Protein AF-A0A7C7W8I1-F1 (afdb_monomer_lite)

Sequence (207 aa):
MIFKFGFLGGIVSFYLSAIGMTETFSQRYLIGSLLSMGLLFVSSGGIVAGTLTAIAMKKDEITTHKNVEMWWNSIFAGLLASIPSLILIFLIEILVVPQTGQDVVFRWRDMFVNFSPTLVEILTFGQGLALGIPLLVIFFALMGALGAAFVLLPDRLRIALINGFAWTLGIGIFSENVTQILTQVANRDIINFLFLQKTLNIPAAIL

Secondary structure (DSSP, 8-state):
-HHHHHHHHHHHHHHHHHTTHHHHTTT-EEETTTEEHHHHHHHHHHHHHHHHHHHHHHHS---TTTHHHHHHHHHHHHHHHHHHHHHHHHHHHHHTGGGTTS--SS-HHHH-TT--HHHHHHHTTTSHHHHHHHHHHHHHHHHHHHHHHHHHS-HHHHHHHHHHHHHHHHHHHTHHHHHHHHHHHS-HHHHHHHEETTEE-HHHHH-

Radius of gyration: 19.64 Å; chains: 1; bounding box: 56×45×52 Å

Structure (mmCIF, N/CA/C/O backbone):
data_AF-A0A7C7W8I1-F1
#
_entry.id   AF-A0A7C7W8I1-F1
#
loop_
_atom_site.group_PDB
_atom_site.id
_atom_site.type_symbol
_atom_site.label_atom_id
_atom_site.label_alt_id
_atom_site.label_comp_id
_atom_site.label_asym_id
_atom_site.label_entity_id
_atom_site.label_seq_id
_atom_site.pdbx_PDB_ins_code
_atom_site.Cartn_x
_atom_site.Cartn_y
_atom_site.Cartn_z
_atom_site.occupancy
_atom_site.B_iso_or_equiv
_atom_site.auth_seq_id
_atom_site.auth_comp_id
_atom_site.auth_asym_id
_atom_site.auth_atom_id
_atom_site.pdbx_PDB_model_num
ATOM 1 N N . MET A 1 1 ? 14.403 12.596 -7.163 1.00 77.19 1 MET A N 1
ATOM 2 C CA . MET A 1 1 ? 13.138 12.102 -7.760 1.00 77.19 1 MET A CA 1
ATOM 3 C C . MET A 1 1 ? 12.407 11.132 -6.842 1.00 77.19 1 MET A C 1
ATOM 5 O O . MET A 1 1 ? 11.232 11.358 -6.599 1.00 77.19 1 MET A O 1
ATOM 9 N N . ILE A 1 2 ? 13.108 10.151 -6.266 1.00 85.19 2 ILE A N 1
ATOM 10 C CA . ILE A 1 2 ? 12.573 9.133 -5.339 1.00 85.19 2 ILE A CA 1
ATOM 11 C C . ILE A 1 2 ? 11.687 9.740 -4.239 1.00 85.19 2 ILE A C 1
ATOM 13 O O . ILE A 1 2 ? 10.540 9.342 -4.100 1.00 85.19 2 ILE A O 1
ATOM 17 N N . PHE A 1 3 ? 12.162 10.777 -3.536 1.00 88.75 3 PHE A N 1
ATOM 18 C CA . PHE A 1 3 ? 11.373 11.454 -2.498 1.00 88.75 3 PHE A CA 1
ATOM 19 C C . PHE A 1 3 ? 10.029 11.989 -3.003 1.00 88.75 3 PHE A C 1
ATOM 21 O O . PHE A 1 3 ? 9.013 11.792 -2.351 1.00 88.75 3 PHE A O 1
ATOM 28 N N . LYS A 1 4 ? 9.997 12.625 -4.181 1.00 90.81 4 LYS A N 1
ATOM 29 C CA . LYS A 1 4 ? 8.761 13.205 -4.728 1.00 90.81 4 LYS A CA 1
ATOM 30 C C . LYS A 1 4 ? 7.718 12.120 -5.001 1.00 90.81 4 LYS A C 1
ATOM 32 O O . LYS A 1 4 ? 6.566 12.290 -4.626 1.00 90.81 4 LYS A O 1
ATOM 37 N N . PHE A 1 5 ? 8.123 11.010 -5.618 1.00 91.12 5 PHE A N 1
ATOM 38 C CA . PHE A 1 5 ? 7.208 9.915 -5.951 1.00 91.12 5 PHE A CA 1
ATOM 39 C C . PHE A 1 5 ? 6.828 9.063 -4.737 1.00 91.12 5 PHE A C 1
ATOM 41 O O . PHE A 1 5 ? 5.670 8.668 -4.629 1.00 91.12 5 PHE A O 1
ATOM 48 N N . GLY A 1 6 ? 7.759 8.854 -3.801 1.00 90.81 6 GLY A N 1
ATOM 49 C CA . GLY A 1 6 ? 7.487 8.208 -2.517 1.00 90.81 6 GLY A CA 1
ATOM 50 C C . GLY A 1 6 ? 6.430 8.965 -1.719 1.00 90.81 6 GLY A C 1
ATOM 51 O O . GLY A 1 6 ? 5.385 8.409 -1.392 1.00 90.81 6 GLY A O 1
ATOM 52 N N . PHE A 1 7 ? 6.634 10.267 -1.496 1.00 94.62 7 PHE A N 1
ATOM 53 C CA . PHE A 1 7 ? 5.639 11.083 -0.799 1.00 94.62 7 PHE A CA 1
ATOM 54 C C . PHE A 1 7 ? 4.317 11.176 -1.560 1.00 94.62 7 PHE A C 1
ATOM 56 O O . PHE A 1 7 ? 3.274 11.104 -0.925 1.00 94.62 7 PHE A O 1
ATOM 63 N N . LEU A 1 8 ? 4.329 11.280 -2.894 1.00 93.88 8 LEU A N 1
ATOM 64 C CA . LEU A 1 8 ? 3.091 11.310 -3.678 1.00 93.88 8 LEU A CA 1
ATOM 65 C C . LEU A 1 8 ? 2.262 10.034 -3.472 1.00 93.88 8 LEU A C 1
ATOM 67 O O . LEU A 1 8 ? 1.075 10.128 -3.172 1.00 93.88 8 LEU A O 1
ATOM 71 N N . GLY A 1 9 ? 2.882 8.855 -3.576 1.00 92.88 9 GLY A N 1
ATOM 72 C CA . GLY A 1 9 ? 2.199 7.584 -3.326 1.00 92.88 9 GLY A CA 1
ATOM 73 C C . GLY A 1 9 ? 1.687 7.478 -1.888 1.00 92.88 9 GLY A C 1
ATOM 74 O O . GLY A 1 9 ? 0.533 7.115 -1.658 1.00 92.88 9 GLY A O 1
ATOM 75 N N . GLY A 1 10 ? 2.498 7.891 -0.915 1.00 94.25 10 GLY A N 1
ATOM 76 C CA . GLY A 1 10 ? 2.072 7.926 0.481 1.00 94.25 10 GLY A CA 1
ATOM 77 C C . GLY A 1 10 ? 0.897 8.870 0.730 1.00 94.25 10 GLY A C 1
ATOM 78 O O . GLY A 1 10 ? -0.041 8.495 1.424 1.00 94.25 10 GLY A O 1
ATOM 79 N N . ILE A 1 11 ? 0.898 10.060 0.121 1.00 96.19 11 ILE A N 1
ATOM 80 C CA . ILE A 1 11 ? -0.202 11.031 0.210 1.00 96.19 11 ILE A CA 1
ATOM 81 C C . ILE A 1 11 ? -1.488 10.448 -0.379 1.00 96.19 11 ILE A C 1
ATOM 83 O O . ILE A 1 11 ? -2.552 10.659 0.194 1.00 96.19 11 ILE A O 1
ATOM 87 N N . VAL A 1 12 ? -1.412 9.685 -1.474 1.00 95.75 12 VAL A N 1
ATOM 88 C CA . VAL A 1 12 ? -2.587 9.006 -2.046 1.00 95.75 12 VAL A CA 1
ATOM 89 C C . VAL A 1 12 ? -3.167 7.992 -1.056 1.00 95.75 12 VAL A C 1
ATOM 91 O O . VAL A 1 12 ? -4.360 8.050 -0.764 1.00 95.75 12 VAL A O 1
ATOM 94 N N . SER A 1 13 ? -2.338 7.113 -0.481 1.00 95.31 13 SER A N 1
ATOM 95 C CA . SER A 1 13 ? -2.794 6.141 0.529 1.00 95.31 13 SER A CA 1
ATOM 96 C C . SER A 1 13 ? -3.343 6.823 1.785 1.00 95.31 13 SER A C 1
ATOM 98 O O . SER A 1 13 ? -4.394 6.434 2.304 1.00 95.31 13 SER A O 1
ATOM 100 N N . PHE A 1 14 ? -2.646 7.855 2.267 1.00 95.94 14 PHE A N 1
ATOM 101 C CA . PHE A 1 14 ? -3.079 8.688 3.385 1.00 95.94 14 PHE A CA 1
ATOM 102 C C . PHE A 1 14 ? -4.450 9.287 3.105 1.00 95.94 14 PHE A C 1
ATOM 104 O O . PHE A 1 14 ? -5.346 9.149 3.926 1.00 95.94 14 PHE A O 1
ATOM 111 N N . TYR A 1 15 ? -4.625 9.911 1.940 1.00 95.12 15 TYR A N 1
ATOM 112 C CA . TYR A 1 15 ? -5.863 10.572 1.563 1.00 95.12 15 TYR A CA 1
ATOM 113 C C . TYR A 1 15 ? -7.019 9.576 1.495 1.00 95.12 15 TYR A C 1
ATOM 115 O O . TYR A 1 15 ? -8.025 9.798 2.158 1.00 95.12 15 TYR A O 1
ATOM 123 N N . LEU A 1 16 ? -6.855 8.454 0.781 1.00 95.62 16 LEU A N 1
ATOM 124 C CA . LEU A 1 16 ? -7.879 7.405 0.680 1.00 95.62 16 LEU A CA 1
ATOM 125 C C . LEU A 1 16 ? -8.289 6.856 2.055 1.00 95.62 16 LEU A C 1
ATOM 127 O O . LEU A 1 16 ? -9.468 6.603 2.305 1.00 95.62 16 LEU A O 1
ATOM 131 N N . SER A 1 17 ? -7.323 6.716 2.960 1.00 94.69 17 SER A N 1
ATOM 132 C CA . SER A 1 17 ? -7.572 6.275 4.332 1.00 94.69 17 SER A CA 1
ATOM 133 C C . SER A 1 17 ? -8.278 7.355 5.155 1.00 94.69 17 SER A C 1
ATOM 135 O O . SER A 1 17 ? -9.293 7.080 5.786 1.00 94.69 17 SER A O 1
ATOM 137 N N . ALA A 1 18 ? -7.809 8.599 5.077 1.00 92.88 18 ALA A N 1
ATOM 138 C CA . ALA A 1 18 ? -8.347 9.749 5.797 1.00 92.88 18 ALA A CA 1
ATOM 139 C C . ALA A 1 18 ? -9.784 10.110 5.385 1.00 92.88 18 ALA A C 1
ATOM 141 O O . ALA A 1 18 ? -10.554 10.593 6.212 1.00 92.88 18 ALA A O 1
ATOM 142 N N . ILE A 1 19 ? -10.177 9.866 4.130 1.00 94.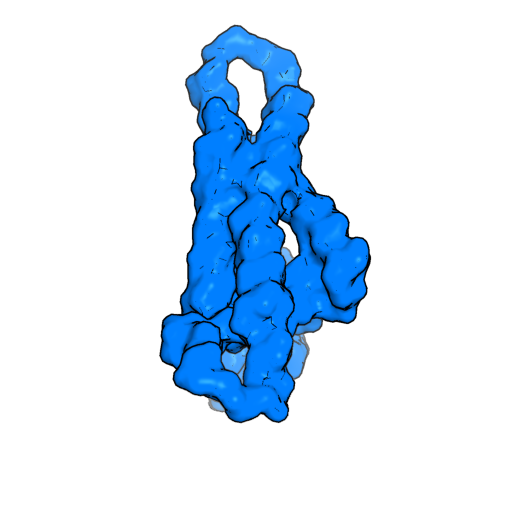00 19 ILE A N 1
ATOM 143 C CA . ILE A 1 19 ? -11.565 10.055 3.674 1.00 94.00 19 ILE A CA 1
ATOM 144 C C . ILE A 1 19 ? -12.478 8.859 3.992 1.00 94.00 19 ILE A C 1
ATOM 146 O O . ILE 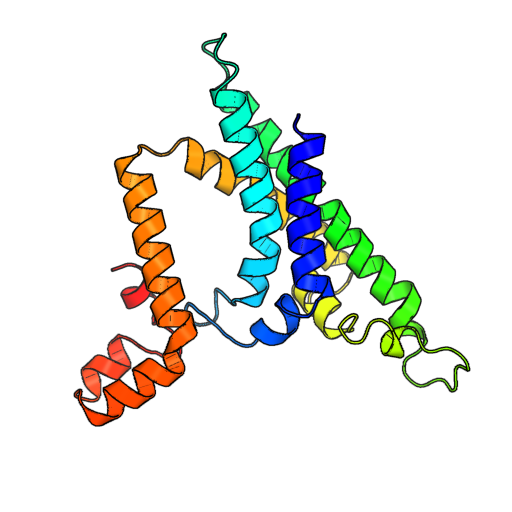A 1 19 ? -13.649 8.883 3.626 1.00 94.00 19 ILE A O 1
ATOM 150 N N . GLY A 1 20 ? -11.965 7.815 4.652 1.00 92.00 20 GLY A N 1
ATOM 151 C CA . GLY A 1 20 ? -12.751 6.661 5.094 1.00 92.00 20 GLY A CA 1
ATOM 152 C C . GLY A 1 20 ? -12.981 5.584 4.030 1.00 92.00 20 GLY A C 1
ATOM 153 O O . GLY A 1 20 ? -13.687 4.612 4.304 1.00 92.00 20 GLY A O 1
ATOM 154 N N . MET A 1 21 ? -12.378 5.690 2.837 1.00 93.12 21 MET A N 1
ATOM 155 C CA . MET A 1 21 ? -12.521 4.660 1.795 1.00 93.12 21 MET A CA 1
ATOM 156 C C . MET A 1 21 ? -11.906 3.335 2.246 1.00 93.12 21 MET A C 1
ATOM 158 O O . MET A 1 21 ? -12.517 2.282 2.080 1.00 93.12 21 MET A O 1
ATOM 162 N N . THR A 1 22 ? -10.724 3.379 2.863 1.00 93.81 22 THR A N 1
ATOM 163 C CA . THR A 1 22 ? -10.048 2.179 3.373 1.00 93.81 22 THR A CA 1
ATOM 164 C C . THR A 1 22 ? -10.911 1.421 4.382 1.00 93.81 22 THR A C 1
ATOM 166 O O . THR A 1 22 ? -11.072 0.210 4.257 1.00 93.81 22 THR A O 1
ATOM 169 N N . GLU A 1 23 ? -11.502 2.128 5.348 1.00 92.56 23 GLU A N 1
ATOM 170 C CA . GLU A 1 23 ? -12.348 1.526 6.381 1.00 92.56 23 GLU A CA 1
ATOM 171 C C . GLU A 1 23 ? -13.665 1.006 5.797 1.00 92.56 23 GLU A C 1
ATOM 173 O O . GLU A 1 23 ? -13.981 -0.174 5.954 1.00 92.56 23 GLU A O 1
ATOM 178 N N . THR A 1 24 ? -14.384 1.843 5.044 1.00 91.56 24 THR A N 1
ATOM 179 C CA . THR A 1 24 ? -15.696 1.506 4.461 1.00 91.56 24 THR A CA 1
ATOM 180 C C . THR A 1 24 ? -15.630 0.268 3.566 1.00 91.56 24 THR A C 1
ATOM 182 O O . THR A 1 24 ? -16.545 -0.557 3.549 1.00 91.56 24 THR A O 1
ATOM 185 N N . PHE A 1 25 ? -14.537 0.114 2.818 1.00 89.75 25 PHE A N 1
ATOM 186 C CA . PHE A 1 25 ? -14.349 -0.993 1.885 1.00 89.75 25 PHE A CA 1
ATOM 187 C C . PHE A 1 25 ? -13.506 -2.146 2.450 1.00 89.75 25 PHE A C 1
ATOM 189 O O . PHE A 1 25 ? -13.292 -3.139 1.753 1.00 89.75 25 PHE A O 1
ATOM 196 N N . SER A 1 26 ? -13.057 -2.072 3.706 1.00 89.12 26 SER A N 1
ATOM 197 C CA . SER A 1 26 ? -12.271 -3.141 4.343 1.00 89.12 26 SER A CA 1
ATOM 198 C C . SER A 1 26 ? -13.037 -4.462 4.458 1.00 89.12 26 SER A C 1
ATOM 200 O O . SER A 1 26 ? -12.454 -5.528 4.288 1.00 89.12 26 SER A O 1
ATOM 202 N N . GLN A 1 27 ? -14.354 -4.393 4.665 1.00 85.81 27 GLN A N 1
ATOM 203 C CA . GLN A 1 27 ? -15.234 -5.562 4.768 1.00 85.81 27 GLN A CA 1
ATOM 204 C C . GLN A 1 27 ? -15.568 -6.182 3.406 1.00 85.81 27 GLN A C 1
ATOM 206 O O . GLN A 1 27 ? -16.119 -7.281 3.336 1.00 85.81 27 GLN A O 1
ATOM 211 N N . ARG A 1 28 ? -15.258 -5.481 2.309 1.00 85.00 28 ARG A N 1
ATOM 212 C CA . ARG A 1 28 ? -15.515 -5.962 0.953 1.00 85.00 28 ARG A CA 1
ATOM 213 C C . ARG A 1 28 ? -14.285 -6.676 0.422 1.00 85.00 28 ARG A C 1
ATOM 215 O O . ARG A 1 28 ? -13.318 -6.055 -0.029 1.00 85.00 28 ARG A O 1
ATOM 222 N N . TYR A 1 29 ? -14.349 -7.996 0.468 1.00 83.88 29 TYR A N 1
ATOM 223 C CA . TYR A 1 29 ? -13.326 -8.852 -0.098 1.00 83.88 29 TYR A CA 1
ATOM 224 C C . TYR A 1 29 ? -13.521 -9.024 -1.603 1.00 83.88 29 TYR A C 1
ATOM 226 O O . TYR A 1 29 ? -14.624 -9.280 -2.080 1.00 83.88 29 TYR A O 1
ATOM 234 N N . LEU A 1 30 ? -12.430 -8.880 -2.348 1.00 80.50 30 LEU A N 1
ATOM 235 C CA . LEU A 1 30 ? -12.411 -9.062 -3.797 1.00 80.50 30 LEU A CA 1
ATOM 236 C C . LEU A 1 30 ? -12.098 -10.505 -4.172 1.00 80.50 30 LEU A C 1
ATOM 238 O O . LEU A 1 30 ? -12.729 -11.054 -5.069 1.00 80.50 30 LEU A O 1
ATOM 242 N N . ILE A 1 31 ? -11.128 -11.110 -3.481 1.00 77.88 31 ILE A N 1
ATOM 243 C CA . ILE A 1 31 ? -10.652 -12.469 -3.751 1.00 77.88 31 ILE A CA 1
ATOM 244 C C . ILE A 1 31 ? -10.622 -13.239 -2.430 1.00 77.88 31 ILE A C 1
ATOM 246 O O . ILE A 1 31 ? -9.728 -13.025 -1.602 1.00 77.88 31 ILE A O 1
ATOM 250 N N . GLY A 1 32 ? -11.597 -14.133 -2.242 1.00 75.81 32 GLY A N 1
ATOM 251 C CA . GLY A 1 32 ? -11.747 -14.939 -1.027 1.00 75.81 32 GLY A CA 1
ATOM 252 C C . GLY A 1 32 ? -11.659 -14.104 0.255 1.00 75.81 32 GLY A C 1
ATOM 253 O O . GLY A 1 32 ? -12.347 -13.104 0.393 1.00 75.81 32 GLY A O 1
ATOM 254 N N . SER A 1 33 ? -10.780 -14.495 1.179 1.00 74.19 33 SER A N 1
ATOM 255 C CA . SER A 1 33 ? -10.447 -13.736 2.398 1.00 74.19 33 SER A CA 1
ATOM 256 C C . SER A 1 33 ? -9.082 -13.037 2.336 1.00 74.19 33 SER A C 1
ATOM 258 O O . SER A 1 33 ? -8.666 -12.404 3.303 1.00 74.19 33 SER A O 1
ATOM 260 N N . LEU A 1 34 ? -8.361 -13.169 1.217 1.00 72.25 34 LEU A N 1
ATOM 261 C CA . LEU A 1 34 ? -6.957 -12.759 1.106 1.00 72.25 34 LEU A CA 1
ATOM 262 C C . LEU A 1 34 ? -6.799 -11.286 0.725 1.00 72.25 34 LEU A C 1
ATOM 264 O O . LEU A 1 34 ? -5.864 -10.632 1.181 1.00 72.25 34 LEU A O 1
ATOM 268 N N . LEU A 1 35 ? -7.690 -10.767 -0.125 1.00 81.81 35 LEU A N 1
ATOM 269 C CA . LEU A 1 35 ? -7.571 -9.420 -0.680 1.00 81.81 35 LEU A CA 1
ATOM 270 C C . LEU A 1 35 ? -8.854 -8.620 -0.450 1.00 81.81 35 LEU A C 1
ATOM 272 O O . LEU A 1 35 ? -9.866 -8.855 -1.115 1.00 81.81 35 LEU A O 1
ATOM 276 N N . SER A 1 36 ? -8.801 -7.655 0.469 1.00 90.31 36 SER A N 1
ATOM 277 C CA . SER A 1 36 ? -9.867 -6.669 0.666 1.00 90.31 36 SER A CA 1
ATOM 278 C C . SER A 1 36 ? -9.640 -5.413 -0.174 1.00 90.31 36 SER A C 1
ATOM 280 O O . SER A 1 36 ? -8.503 -5.046 -0.487 1.00 90.31 36 SER A O 1
ATOM 282 N N . MET A 1 37 ? -10.725 -4.715 -0.520 1.00 88.38 37 MET A N 1
ATOM 283 C CA . MET A 1 37 ? -10.622 -3.411 -1.183 1.00 88.38 37 MET A CA 1
ATOM 284 C C . MET A 1 37 ? -9.913 -2.371 -0.309 1.00 88.38 37 MET A C 1
ATOM 286 O O . MET A 1 37 ? -9.143 -1.565 -0.827 1.00 88.38 37 MET A O 1
ATOM 290 N N . GLY A 1 38 ? -10.109 -2.423 1.013 1.00 90.19 38 GLY A N 1
ATOM 291 C CA . GLY A 1 38 ? -9.373 -1.567 1.946 1.00 90.19 38 GLY A CA 1
ATOM 292 C C . GLY A 1 38 ? -7.857 -1.743 1.814 1.00 90.19 38 GLY A C 1
ATOM 293 O O . GLY A 1 38 ? -7.131 -0.762 1.650 1.00 90.19 38 GLY A O 1
ATOM 294 N N . LEU A 1 39 ? -7.377 -2.992 1.780 1.00 91.19 39 LEU A N 1
ATOM 295 C CA . LEU A 1 39 ? -5.953 -3.276 1.597 1.00 91.19 39 LEU A CA 1
ATOM 296 C C . LEU A 1 39 ? -5.446 -2.807 0.228 1.00 91.19 39 LEU A C 1
ATOM 298 O O . LEU A 1 39 ? -4.324 -2.312 0.133 1.00 91.19 39 LEU A O 1
ATOM 302 N N . LEU A 1 40 ? -6.269 -2.897 -0.821 1.00 92.75 40 LEU A N 1
ATOM 303 C CA . LEU A 1 40 ? -5.907 -2.358 -2.130 1.00 92.75 40 LEU A CA 1
ATOM 304 C C . LEU A 1 40 ? -5.696 -0.846 -2.105 1.00 92.75 40 LEU A C 1
ATOM 306 O O . LEU A 1 40 ? -4.689 -0.376 -2.638 1.00 92.75 40 LEU A O 1
ATOM 310 N N . PHE A 1 41 ? -6.584 -0.090 -1.459 1.00 94.00 41 PHE A N 1
ATOM 311 C CA . PHE A 1 41 ? -6.425 1.359 -1.337 1.00 94.00 41 PHE A CA 1
ATOM 312 C C . PHE A 1 41 ? -5.138 1.731 -0.601 1.00 94.00 41 PHE A C 1
ATOM 314 O O . PHE A 1 41 ? -4.396 2.584 -1.088 1.00 94.00 41 PHE A O 1
ATOM 321 N N . VAL A 1 42 ? -4.809 1.029 0.484 1.00 94.25 42 VAL A N 1
ATOM 322 C CA . VAL A 1 42 ? -3.543 1.227 1.211 1.00 94.25 42 VAL A CA 1
ATOM 323 C C . VAL A 1 42 ? -2.344 0.855 0.331 1.00 94.25 42 VAL A C 1
ATOM 325 O O . VAL A 1 42 ? -1.404 1.636 0.176 1.00 94.25 42 VAL A O 1
ATOM 328 N N . SER A 1 43 ? -2.392 -0.314 -0.314 1.00 94.38 43 SER A N 1
ATOM 329 C CA . SER A 1 43 ? -1.307 -0.820 -1.166 1.00 94.38 43 SER A CA 1
ATOM 330 C C . SER A 1 43 ? -1.014 0.075 -2.369 1.00 94.38 43 SER A C 1
ATOM 332 O O . SER A 1 43 ? 0.140 0.170 -2.798 1.00 94.38 43 SER A O 1
ATOM 334 N N . SER A 1 44 ? -2.030 0.782 -2.878 1.00 94.06 44 SER A N 1
ATOM 335 C CA . SER A 1 44 ? -1.894 1.669 -4.030 1.00 94.06 44 SER A CA 1
ATOM 336 C C . SER A 1 44 ? -0.820 2.729 -3.813 1.00 94.06 44 SER A C 1
ATOM 338 O O . SER A 1 44 ? -0.103 3.053 -4.755 1.00 94.06 44 SER A O 1
ATOM 340 N N . GLY A 1 45 ? -0.628 3.205 -2.578 1.00 93.62 45 GLY A N 1
ATOM 341 C CA . GLY A 1 45 ? 0.391 4.206 -2.292 1.00 93.62 45 GLY A CA 1
ATOM 342 C C . GLY A 1 45 ? 1.801 3.692 -2.567 1.00 93.62 45 GLY A C 1
ATOM 343 O O . GLY A 1 45 ? 2.576 4.345 -3.267 1.00 93.62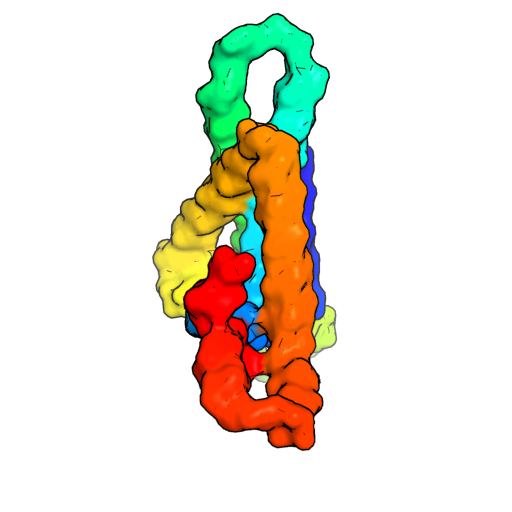 45 GLY A O 1
ATOM 344 N N . GLY A 1 46 ? 2.112 2.486 -2.087 1.00 94.69 46 GLY A N 1
ATOM 345 C CA . GLY A 1 46 ? 3.394 1.831 -2.351 1.00 94.69 46 GLY A CA 1
ATOM 346 C C . GLY A 1 46 ? 3.571 1.467 -3.828 1.00 94.69 46 GLY A C 1
ATOM 347 O O . GLY A 1 46 ? 4.617 1.760 -4.409 1.00 94.69 46 GLY A O 1
ATOM 348 N N . ILE A 1 47 ? 2.534 0.905 -4.464 1.00 95.56 47 ILE A N 1
ATOM 349 C CA . ILE A 1 47 ? 2.578 0.509 -5.882 1.00 95.56 47 ILE A CA 1
ATOM 350 C C . ILE A 1 47 ? 2.788 1.730 -6.785 1.00 95.56 47 ILE A C 1
ATOM 352 O O . ILE A 1 47 ? 3.651 1.700 -7.665 1.00 95.56 47 ILE A O 1
ATOM 356 N N . VAL A 1 48 ? 2.039 2.816 -6.571 1.00 94.62 48 VAL A N 1
ATOM 357 C CA . VAL A 1 48 ? 2.158 4.061 -7.348 1.00 94.62 48 VAL A CA 1
ATOM 358 C C . VAL A 1 48 ? 3.541 4.678 -7.154 1.00 94.62 48 VAL A C 1
ATOM 360 O O . VAL A 1 48 ? 4.183 5.036 -8.143 1.00 94.62 48 VAL A O 1
ATOM 363 N N . ALA A 1 49 ? 4.043 4.741 -5.917 1.00 94.56 49 ALA A N 1
ATOM 364 C CA . ALA A 1 49 ? 5.385 5.250 -5.634 1.00 94.56 49 ALA A CA 1
ATOM 365 C C . ALA A 1 49 ? 6.479 4.462 -6.375 1.00 94.56 49 ALA A C 1
ATOM 367 O O . ALA A 1 49 ? 7.346 5.063 -7.020 1.00 94.56 49 ALA A O 1
ATOM 368 N N . GLY A 1 50 ? 6.420 3.127 -6.325 1.00 93.44 50 GLY A N 1
ATOM 369 C CA . GLY A 1 50 ? 7.366 2.250 -7.017 1.00 93.44 50 GLY A CA 1
ATOM 370 C C . GLY A 1 50 ? 7.275 2.364 -8.539 1.00 93.44 50 GLY A C 1
ATOM 371 O O . GLY A 1 50 ? 8.284 2.561 -9.212 1.00 93.44 50 GLY A O 1
ATOM 372 N N . THR A 1 51 ? 6.057 2.333 -9.082 1.00 93.94 51 THR A N 1
ATOM 373 C CA . THR A 1 51 ? 5.802 2.398 -10.531 1.00 93.94 51 THR A CA 1
ATOM 374 C C . THR A 1 51 ? 6.274 3.726 -11.125 1.00 93.94 51 THR A C 1
ATOM 376 O O . THR A 1 51 ? 6.982 3.737 -12.131 1.00 93.94 51 THR A O 1
ATOM 379 N N . LEU A 1 52 ? 5.941 4.859 -10.493 1.00 93.88 52 LEU A N 1
ATOM 380 C CA . LEU A 1 52 ? 6.363 6.181 -10.970 1.00 93.88 52 LEU A CA 1
ATOM 381 C C . LEU A 1 52 ? 7.883 6.358 -10.899 1.00 93.88 52 LEU A C 1
ATOM 383 O O . LEU A 1 52 ? 8.480 6.912 -11.823 1.00 93.88 52 LEU A O 1
ATOM 387 N N . THR A 1 53 ? 8.515 5.851 -9.837 1.00 92.75 53 THR A N 1
ATOM 388 C CA . THR A 1 53 ? 9.977 5.892 -9.691 1.00 92.75 53 THR A CA 1
ATOM 389 C C . THR A 1 53 ? 10.660 5.068 -10.780 1.00 92.75 53 THR A C 1
ATOM 391 O O . THR A 1 53 ? 11.580 5.563 -11.433 1.00 92.75 53 THR A O 1
ATOM 394 N N . ALA A 1 54 ? 10.175 3.852 -11.037 1.00 91.62 54 ALA A N 1
ATOM 395 C CA . ALA A 1 54 ? 10.706 2.983 -12.080 1.00 91.62 54 ALA A CA 1
ATOM 396 C C . ALA A 1 54 ? 10.525 3.579 -13.491 1.00 91.62 54 ALA A C 1
ATOM 398 O O . ALA A 1 54 ? 11.468 3.576 -14.282 1.00 91.62 54 ALA A O 1
ATOM 399 N N . ILE A 1 55 ? 9.359 4.166 -13.797 1.00 90.88 55 ILE A N 1
ATOM 400 C CA . ILE A 1 55 ? 9.118 4.849 -15.082 1.00 90.88 55 ILE A CA 1
ATOM 401 C C . ILE A 1 55 ? 10.070 6.037 -15.261 1.00 90.88 55 ILE A C 1
ATOM 403 O O . ILE A 1 55 ? 10.667 6.187 -16.328 1.00 90.88 55 ILE A O 1
ATOM 407 N N . ALA A 1 56 ? 10.237 6.868 -14.229 1.00 88.12 56 ALA A N 1
ATOM 408 C CA . ALA A 1 56 ? 11.134 8.019 -14.290 1.00 88.12 56 ALA A CA 1
ATOM 409 C C . ALA A 1 56 ? 12.588 7.591 -14.541 1.00 88.12 56 ALA A C 1
ATOM 411 O O . ALA A 1 56 ? 13.266 8.170 -15.385 1.00 88.12 56 ALA A O 1
ATOM 412 N N . MET A 1 57 ? 13.047 6.529 -13.873 1.00 85.75 57 MET A N 1
ATOM 413 C CA . MET A 1 57 ? 14.403 6.006 -14.058 1.00 85.75 57 MET A CA 1
ATOM 414 C C . MET A 1 57 ? 14.635 5.373 -15.430 1.00 85.75 57 MET A C 1
ATOM 416 O O . MET A 1 57 ? 15.746 5.480 -15.946 1.00 85.75 57 MET A O 1
ATOM 420 N N . LYS A 1 58 ? 13.612 4.735 -16.013 1.00 84.06 58 LYS A N 1
ATOM 421 C CA . LYS A 1 58 ? 13.679 4.186 -17.374 1.00 84.06 58 LYS A CA 1
ATOM 422 C C . LYS A 1 58 ? 13.797 5.291 -18.429 1.00 84.06 58 LYS A C 1
ATOM 424 O O . LYS A 1 58 ? 14.434 5.080 -19.450 1.00 84.06 58 LYS A O 1
ATOM 429 N N . LYS A 1 59 ? 13.199 6.462 -18.180 1.00 79.62 59 LYS A N 1
ATOM 430 C CA . LYS A 1 59 ? 13.213 7.606 -19.105 1.00 79.62 59 LYS A CA 1
ATOM 431 C C . LYS A 1 59 ? 14.546 8.374 -19.114 1.00 79.62 59 LYS A C 1
ATOM 433 O O . LYS A 1 59 ? 14.902 8.928 -20.147 1.00 79.62 59 LYS A O 1
ATOM 438 N N . ASP A 1 60 ? 15.291 8.377 -18.007 1.00 73.25 60 ASP A N 1
ATOM 439 C CA . ASP A 1 60 ? 16.631 8.992 -17.880 1.00 73.25 60 ASP A CA 1
ATOM 440 C C . ASP A 1 60 ? 17.753 8.103 -18.484 1.00 73.25 60 ASP A C 1
ATOM 442 O O . ASP A 1 60 ? 18.807 7.870 -17.884 1.00 73.25 60 ASP A O 1
ATOM 446 N N . GLU A 1 61 ? 17.495 7.542 -19.663 1.00 55.44 61 GLU A N 1
ATOM 447 C CA . GLU A 1 61 ? 18.225 6.450 -20.315 1.00 55.44 61 GLU A CA 1
ATOM 448 C C . GLU A 1 61 ? 19.651 6.859 -20.765 1.00 55.44 61 GLU A C 1
ATOM 450 O O . GLU A 1 61 ? 19.841 7.350 -21.874 1.00 55.44 61 GLU A O 1
ATOM 455 N N . ILE A 1 62 ? 20.673 6.673 -19.907 1.00 52.69 62 ILE A N 1
ATOM 456 C CA . ILE A 1 62 ? 22.103 6.816 -20.288 1.00 52.69 62 ILE A CA 1
ATOM 457 C C . ILE A 1 62 ? 23.007 5.621 -19.896 1.00 52.69 62 ILE A C 1
ATOM 459 O O . ILE A 1 62 ? 24.080 5.492 -20.476 1.00 52.69 62 ILE A O 1
ATOM 463 N N . THR A 1 63 ? 22.649 4.676 -19.009 1.00 48.88 63 THR A N 1
ATOM 464 C CA . THR A 1 63 ? 23.617 3.613 -18.615 1.00 48.88 63 THR A CA 1
ATOM 465 C C . THR A 1 63 ? 23.058 2.204 -18.368 1.00 48.88 63 THR A C 1
ATOM 467 O O . THR A 1 63 ? 22.085 1.981 -17.652 1.00 48.88 63 THR A O 1
ATOM 470 N N . THR A 1 64 ? 23.784 1.232 -18.930 1.00 51.72 64 THR A N 1
ATOM 471 C CA . THR A 1 64 ? 23.487 -0.194 -19.179 1.00 51.72 64 THR A CA 1
ATOM 472 C C . THR A 1 64 ? 23.418 -1.121 -17.942 1.00 51.72 64 THR A C 1
ATOM 474 O O . THR A 1 64 ? 23.168 -2.308 -18.098 1.00 51.72 64 THR A O 1
ATOM 477 N N . HIS A 1 65 ? 23.617 -0.636 -16.706 1.00 54.28 65 HIS A N 1
ATOM 478 C CA . HIS A 1 65 ? 23.717 -1.487 -15.491 1.00 54.28 65 HIS A CA 1
ATOM 479 C C . HIS A 1 65 ? 22.614 -1.234 -14.432 1.00 54.28 65 HIS A C 1
ATOM 481 O O . HIS A 1 65 ? 22.719 -1.667 -13.286 1.00 54.28 65 HIS A O 1
ATOM 487 N N . LYS A 1 66 ? 21.523 -0.549 -14.800 1.00 68.88 66 LYS A N 1
ATOM 488 C CA . LYS A 1 66 ? 20.614 0.124 -13.848 1.00 68.88 66 LYS A CA 1
ATOM 489 C C . LYS A 1 66 ? 19.446 -0.698 -13.280 1.00 68.88 66 LYS A C 1
ATOM 491 O O . LYS A 1 66 ? 18.687 -0.173 -12.468 1.00 68.88 66 LYS A O 1
ATOM 496 N N . ASN A 1 67 ? 19.277 -1.971 -13.657 1.00 76.38 67 ASN A N 1
ATOM 497 C CA . ASN A 1 67 ? 18.129 -2.762 -13.183 1.00 76.38 67 ASN A CA 1
ATOM 498 C C . ASN A 1 67 ? 18.147 -2.929 -11.656 1.00 76.38 67 ASN A C 1
ATOM 500 O O . ASN A 1 67 ? 17.123 -2.728 -11.012 1.00 76.38 67 ASN A O 1
ATOM 504 N N . VAL A 1 68 ? 19.312 -3.221 -11.066 1.00 81.50 68 VAL A N 1
ATOM 505 C CA . VAL A 1 68 ? 19.461 -3.392 -9.608 1.00 81.50 68 VAL A CA 1
ATOM 506 C C . VAL A 1 68 ? 19.219 -2.077 -8.858 1.00 81.50 68 VAL A C 1
ATO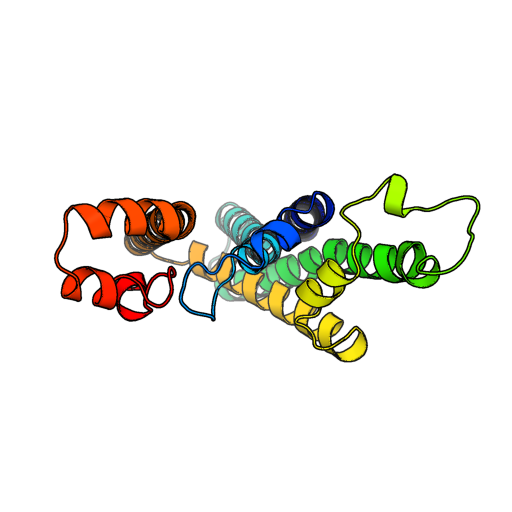M 508 O O . VAL A 1 68 ? 18.523 -2.064 -7.845 1.00 81.50 68 VAL A O 1
ATOM 511 N N . GLU A 1 69 ? 19.723 -0.954 -9.377 1.00 85.38 69 GLU A N 1
ATOM 512 C CA . GLU A 1 69 ? 19.474 0.373 -8.793 1.00 85.38 69 GLU A CA 1
ATOM 513 C C . GLU A 1 69 ? 17.991 0.750 -8.834 1.00 85.38 69 GLU A C 1
ATOM 515 O O . GLU A 1 69 ? 17.472 1.346 -7.891 1.00 85.38 69 GLU A O 1
ATOM 520 N N . MET A 1 70 ? 17.289 0.387 -9.909 1.00 86.62 70 MET A N 1
ATOM 521 C CA . MET A 1 70 ? 15.860 0.654 -10.041 1.00 86.62 70 MET A CA 1
ATOM 522 C C . MET A 1 70 ? 15.035 -0.103 -8.993 1.00 86.62 70 MET A C 1
ATOM 524 O O . MET A 1 70 ? 14.117 0.480 -8.411 1.00 86.62 70 MET A O 1
ATOM 528 N N . TRP A 1 71 ? 15.378 -1.366 -8.711 1.00 90.06 71 TRP A N 1
ATOM 529 C CA . TRP A 1 71 ? 14.742 -2.142 -7.642 1.00 90.06 71 TRP A CA 1
ATOM 530 C C . TRP A 1 71 ? 14.926 -1.470 -6.282 1.00 90.06 71 TRP A C 1
ATOM 532 O O . TRP A 1 71 ? 13.935 -1.201 -5.602 1.00 90.06 71 TRP A O 1
ATOM 542 N N . TRP A 1 72 ? 16.163 -1.118 -5.916 1.00 91.62 72 TRP A N 1
ATOM 543 C CA . TRP A 1 72 ? 16.434 -0.455 -4.638 1.00 91.62 72 TRP A CA 1
ATOM 544 C C . TRP A 1 72 ? 15.730 0.893 -4.518 1.00 91.62 72 TRP A C 1
ATOM 546 O O . TRP A 1 72 ? 15.071 1.154 -3.514 1.00 91.62 72 TRP A O 1
ATOM 556 N N . ASN A 1 73 ? 15.790 1.728 -5.553 1.00 92.00 73 ASN A N 1
ATOM 557 C CA . ASN A 1 73 ? 15.145 3.040 -5.533 1.00 92.00 73 ASN A CA 1
ATOM 558 C C . ASN A 1 73 ? 13.622 2.946 -5.420 1.00 92.00 73 ASN A C 1
ATOM 560 O O . ASN A 1 73 ? 13.003 3.802 -4.791 1.00 92.00 73 ASN A O 1
ATOM 564 N N . SER A 1 74 ? 13.015 1.902 -5.979 1.00 92.69 74 SER A N 1
ATOM 565 C CA . SER A 1 74 ? 11.571 1.685 -5.880 1.00 92.69 74 SER A CA 1
ATOM 566 C C . SER A 1 74 ? 11.159 1.115 -4.524 1.00 92.69 74 SER A C 1
ATOM 568 O O . SER A 1 74 ? 10.126 1.515 -3.990 1.00 92.69 74 SER A O 1
ATOM 570 N N . ILE A 1 75 ? 11.991 0.259 -3.920 1.00 95.25 75 ILE A N 1
ATOM 571 C CA . ILE A 1 75 ? 11.838 -0.177 -2.523 1.00 95.25 75 ILE A CA 1
ATOM 572 C C . ILE A 1 75 ? 11.907 1.036 -1.589 1.00 95.25 75 ILE A C 1
ATOM 574 O O . ILE A 1 75 ? 11.022 1.218 -0.756 1.00 95.25 75 ILE A O 1
ATOM 578 N N . PHE A 1 76 ? 12.904 1.911 -1.761 1.00 95.69 76 PHE A N 1
ATOM 579 C CA . PHE A 1 76 ? 13.023 3.145 -0.978 1.00 95.69 76 PHE A CA 1
ATOM 580 C C . PHE A 1 76 ? 11.860 4.110 -1.220 1.00 95.69 76 PHE A C 1
ATOM 582 O O . PHE A 1 76 ? 11.378 4.725 -0.271 1.00 95.69 76 PHE A O 1
ATOM 589 N N . ALA A 1 77 ? 11.368 4.230 -2.456 1.00 94.88 77 ALA A N 1
ATOM 590 C CA . ALA A 1 77 ? 10.163 5.007 -2.740 1.00 94.88 77 ALA A CA 1
ATOM 591 C C . ALA A 1 77 ? 8.942 4.439 -1.998 1.00 94.88 77 ALA A C 1
ATOM 593 O O . ALA A 1 77 ? 8.181 5.210 -1.417 1.00 94.88 77 ALA A O 1
ATOM 594 N N . GLY A 1 78 ? 8.791 3.111 -1.970 1.00 95.06 78 GLY A N 1
ATOM 595 C CA . GLY A 1 78 ? 7.768 2.417 -1.188 1.00 95.06 78 GLY A CA 1
ATOM 596 C C . GLY A 1 78 ? 7.893 2.701 0.309 1.00 95.06 78 GLY A C 1
ATOM 597 O O . GLY A 1 78 ? 6.933 3.151 0.923 1.00 95.06 78 GLY A O 1
ATOM 598 N N . LEU A 1 79 ? 9.091 2.551 0.882 1.00 96.31 79 LEU A N 1
ATOM 599 C CA . LEU A 1 79 ? 9.368 2.896 2.283 1.00 96.31 79 LEU A CA 1
ATOM 600 C C . LEU A 1 79 ? 8.993 4.350 2.605 1.00 96.31 79 LEU A C 1
ATOM 602 O O . LEU A 1 79 ? 8.346 4.618 3.610 1.00 96.31 79 LEU A O 1
ATOM 606 N N . LEU A 1 80 ? 9.343 5.301 1.738 1.00 96.56 80 LEU A N 1
ATOM 607 C CA . LEU A 1 80 ? 8.961 6.704 1.925 1.00 96.56 80 LEU A CA 1
ATOM 608 C C . LEU A 1 80 ? 7.445 6.917 1.812 1.00 96.56 80 LEU A C 1
ATOM 610 O O . LEU A 1 80 ? 6.897 7.776 2.502 1.00 96.56 80 LEU A O 1
ATOM 614 N N . ALA A 1 81 ? 6.758 6.125 0.988 1.00 96.44 81 ALA A N 1
ATOM 615 C CA . ALA A 1 81 ? 5.305 6.155 0.872 1.00 96.44 81 ALA A CA 1
ATOM 616 C C . ALA A 1 81 ? 4.587 5.650 2.135 1.00 96.44 81 ALA A C 1
ATOM 618 O O . ALA A 1 81 ? 3.421 5.987 2.332 1.00 96.44 81 ALA A O 1
ATOM 619 N N . SER A 1 82 ? 5.255 4.917 3.032 1.00 96.75 82 SER A N 1
ATOM 620 C CA . SER A 1 82 ? 4.643 4.544 4.312 1.00 96.75 82 SER A CA 1
ATOM 621 C C . SER A 1 82 ? 4.559 5.725 5.284 1.00 96.75 82 SER A C 1
ATOM 623 O O . SER A 1 82 ? 3.705 5.714 6.167 1.00 96.75 82 SER A O 1
ATOM 625 N N . ILE A 1 83 ? 5.411 6.752 5.136 1.00 97.19 83 ILE A N 1
ATOM 626 C CA . ILE A 1 83 ? 5.520 7.862 6.097 1.00 97.19 83 ILE A CA 1
ATOM 627 C C . ILE A 1 83 ? 4.180 8.587 6.295 1.00 97.19 83 ILE A C 1
ATOM 629 O O . ILE A 1 83 ? 3.771 8.723 7.447 1.00 97.19 83 ILE A O 1
ATOM 633 N N . PRO A 1 84 ? 3.446 9.017 5.248 1.00 96.50 84 PRO A N 1
ATOM 634 C CA . PRO A 1 84 ? 2.142 9.647 5.445 1.00 96.50 84 PRO A CA 1
ATOM 635 C C . PRO A 1 84 ? 1.144 8.741 6.177 1.00 96.50 84 PRO A C 1
ATOM 637 O O . PRO A 1 84 ? 0.487 9.192 7.109 1.00 96.50 84 PRO A O 1
ATOM 640 N N . SER A 1 85 ? 1.078 7.452 5.832 1.00 94.69 85 SER A N 1
ATOM 641 C CA . SER A 1 85 ? 0.209 6.490 6.525 1.00 94.69 85 SER A CA 1
ATOM 642 C C . SER A 1 85 ? 0.600 6.311 7.999 1.00 94.69 85 SER A C 1
ATOM 644 O O . SER A 1 85 ? -0.276 6.209 8.852 1.00 94.69 85 SER A O 1
ATOM 646 N N . LEU A 1 86 ? 1.896 6.340 8.331 1.00 96.19 86 LEU A N 1
ATOM 647 C CA . LEU A 1 86 ? 2.361 6.330 9.722 1.00 96.19 86 LEU A CA 1
ATOM 648 C C . LEU A 1 86 ? 1.954 7.603 10.467 1.00 96.19 86 LEU A C 1
ATOM 650 O O . LEU A 1 86 ? 1.488 7.520 11.600 1.00 96.19 86 LEU A O 1
ATOM 654 N N . ILE A 1 87 ? 2.086 8.770 9.828 1.00 96.06 87 ILE A N 1
ATOM 655 C CA . ILE A 1 87 ? 1.625 10.043 10.396 1.00 96.06 87 ILE A CA 1
ATOM 656 C C . ILE A 1 87 ? 0.131 9.961 10.715 1.00 96.06 87 ILE A C 1
ATOM 658 O O . ILE A 1 87 ? -0.270 10.393 11.790 1.00 96.06 87 ILE A O 1
ATOM 662 N N . LEU A 1 88 ? -0.679 9.364 9.833 1.00 94.19 88 LEU A N 1
ATOM 663 C CA . LEU A 1 88 ? -2.106 9.155 10.088 1.00 94.19 88 LEU A CA 1
ATOM 664 C C . LEU A 1 88 ? -2.349 8.300 11.332 1.00 94.19 88 LEU A C 1
ATOM 666 O O . LEU A 1 88 ? -3.145 8.694 12.177 1.00 94.19 88 LEU A O 1
ATOM 670 N N . ILE A 1 89 ? -1.645 7.172 11.471 1.00 94.56 89 ILE A N 1
ATOM 671 C CA . ILE A 1 89 ? -1.764 6.301 12.650 1.00 94.56 89 ILE A CA 1
ATOM 672 C C . ILE A 1 89 ? -1.461 7.086 13.928 1.00 94.56 89 ILE A C 1
ATOM 674 O O . ILE A 1 89 ? -2.275 7.090 14.848 1.00 94.56 89 ILE A O 1
ATOM 678 N N . PHE A 1 90 ? -0.331 7.798 13.975 1.00 93.88 90 PHE A N 1
ATOM 679 C CA . PHE A 1 90 ? 0.036 8.597 15.147 1.00 93.88 90 PHE A CA 1
ATOM 680 C C . PHE A 1 90 ? -0.965 9.720 15.427 1.00 93.88 90 PHE A C 1
ATOM 682 O O . PHE A 1 90 ? -1.271 9.995 16.585 1.00 93.88 90 PHE A O 1
ATOM 689 N N . LEU A 1 91 ? -1.499 10.355 14.383 1.00 91.31 91 LEU A N 1
ATOM 690 C CA . LEU A 1 91 ? -2.492 11.413 14.520 1.00 91.31 91 LEU A CA 1
ATOM 691 C C . LEU A 1 91 ? -3.788 10.882 15.147 1.00 91.31 91 LEU A C 1
ATOM 693 O O . LEU A 1 91 ? -4.340 11.527 16.035 1.00 91.31 91 LEU A O 1
ATOM 697 N N . ILE A 1 92 ? -4.241 9.696 14.735 1.00 90.00 92 ILE A N 1
ATOM 698 C CA . ILE A 1 92 ? -5.428 9.041 15.302 1.00 90.00 92 ILE A CA 1
ATOM 699 C C . ILE A 1 92 ? -5.166 8.614 16.752 1.00 90.00 92 ILE A C 1
ATOM 701 O O . ILE A 1 92 ? -5.975 8.908 17.634 1.00 90.00 92 ILE A O 1
ATOM 705 N N . GLU A 1 93 ? -4.024 7.978 17.015 1.00 88.38 93 GLU A N 1
ATOM 706 C CA . GLU A 1 93 ? -3.684 7.453 18.341 1.00 88.38 93 GLU A CA 1
ATOM 707 C C . GLU A 1 93 ? -3.509 8.561 19.388 1.00 88.38 93 GLU A C 1
ATOM 709 O O . GLU A 1 93 ? -3.874 8.387 20.545 1.00 88.38 93 GLU A O 1
ATOM 714 N N . ILE A 1 94 ? -2.975 9.721 18.994 1.00 86.88 94 ILE A N 1
ATOM 715 C CA . ILE A 1 94 ? -2.733 10.839 19.915 1.00 86.88 94 ILE A CA 1
ATOM 716 C C . ILE A 1 94 ? -3.975 11.727 20.058 1.00 86.88 94 ILE A C 1
ATOM 718 O O . ILE A 1 94 ? -4.275 12.177 21.163 1.00 86.88 94 ILE A O 1
ATOM 722 N N . LEU A 1 95 ? -4.693 12.016 18.966 1.00 82.31 95 LEU A N 1
ATOM 723 C CA . LEU A 1 95 ? -5.785 12.998 18.995 1.00 82.31 95 LEU A CA 1
ATOM 724 C C . LEU A 1 95 ? -7.168 12.389 19.219 1.00 82.31 95 LEU A C 1
ATOM 726 O O . LEU A 1 95 ? -8.030 13.068 19.776 1.00 82.31 95 LEU A O 1
ATOM 730 N N . VAL A 1 96 ? -7.407 11.152 18.778 1.00 80.31 96 VAL A N 1
ATOM 731 C CA . VAL A 1 96 ? -8.757 10.565 18.766 1.00 80.31 96 VAL A CA 1
ATOM 732 C C . VAL A 1 96 ? -8.936 9.512 19.850 1.00 80.31 96 VAL A C 1
ATOM 734 O O . VAL A 1 96 ? -9.903 9.583 20.610 1.00 80.31 96 VAL A O 1
ATOM 737 N N . VAL A 1 97 ? -8.021 8.546 19.949 1.00 77.19 97 VAL A N 1
ATOM 738 C CA . VAL A 1 97 ? -8.156 7.419 20.891 1.00 77.19 97 VAL A CA 1
ATOM 739 C C . VAL A 1 97 ? -8.317 7.879 22.352 1.00 77.19 97 VAL A C 1
ATOM 741 O O . VAL A 1 97 ? -9.267 7.419 22.994 1.00 77.19 97 VAL A O 1
ATOM 744 N N . PRO A 1 98 ? -7.538 8.849 22.876 1.00 74.62 98 PRO A N 1
ATOM 745 C CA . PRO A 1 98 ? -7.641 9.280 24.272 1.00 74.62 98 PRO A CA 1
ATOM 746 C C . PRO A 1 98 ? -8.967 9.974 24.611 1.00 74.62 98 PRO A C 1
ATOM 748 O O . PRO A 1 98 ? -9.327 10.078 25.778 1.00 74.62 98 PRO A O 1
ATOM 751 N N . GLN A 1 99 ? -9.710 10.443 23.603 1.00 67.69 99 GLN A N 1
ATOM 752 C CA . GLN A 1 99 ? -10.982 11.154 23.778 1.00 67.69 99 GLN A CA 1
ATOM 753 C C . GLN A 1 99 ? -12.198 10.215 23.811 1.00 67.69 99 GLN A C 1
ATOM 755 O O . GLN A 1 99 ? -13.340 10.662 23.955 1.00 67.69 99 GLN A O 1
ATOM 760 N N . THR A 1 100 ? -11.989 8.906 23.652 1.00 65.44 100 THR A N 1
ATOM 761 C CA . THR A 1 100 ? -13.074 7.921 23.646 1.00 65.44 100 THR A CA 1
ATOM 762 C C . THR A 1 100 ? -13.534 7.639 25.078 1.00 65.44 100 THR A C 1
ATOM 764 O O . THR A 1 100 ? -12.861 6.936 25.822 1.00 65.44 100 THR A O 1
ATOM 767 N N . GLY A 1 101 ? -14.698 8.175 25.463 1.00 65.38 101 GLY A N 1
ATOM 768 C CA . GLY A 1 101 ? -15.332 7.907 26.765 1.00 65.38 101 GLY A CA 1
ATOM 769 C C . GLY A 1 101 ? -15.100 8.967 27.847 1.00 65.38 101 GLY A C 1
ATOM 770 O O . GLY A 1 101 ? -15.496 8.751 28.988 1.00 65.38 101 GLY A O 1
ATOM 771 N N . GLN A 1 102 ? -14.491 10.104 27.504 1.00 64.75 102 GLN A N 1
ATOM 772 C CA . GLN A 1 102 ? -14.380 11.268 28.387 1.00 64.75 102 GLN A CA 1
ATOM 773 C C . GLN A 1 102 ? -15.271 12.408 27.879 1.00 64.75 102 GLN A C 1
ATOM 775 O O . GLN A 1 102 ? -15.387 12.611 26.668 1.00 64.75 102 GLN A O 1
ATOM 780 N N . ASP A 1 103 ? -15.866 13.175 28.795 1.00 60.72 103 ASP A N 1
ATOM 781 C CA . ASP A 1 103 ? -16.596 14.409 28.477 1.00 60.72 103 ASP A CA 1
ATOM 782 C C . ASP A 1 103 ? -15.596 15.526 28.138 1.00 60.72 103 ASP A C 1
ATOM 784 O O . ASP A 1 103 ? -15.279 16.399 28.947 1.00 60.72 103 ASP A O 1
ATOM 788 N N . VAL A 1 104 ? -15.030 15.459 26.932 1.00 70.00 104 VAL A N 1
ATOM 789 C CA . VAL A 1 104 ? -14.103 16.470 26.412 1.00 70.00 104 VAL A CA 1
ATOM 790 C C . VAL A 1 104 ? -14.900 17.562 25.699 1.00 70.00 104 VAL A C 1
ATOM 792 O O . VAL A 1 104 ? -15.712 17.270 24.824 1.00 70.00 104 VAL A O 1
ATOM 795 N N . VAL A 1 105 ? -14.629 18.830 26.024 1.00 68.56 105 VAL A N 1
ATOM 796 C CA . VAL A 1 105 ? -15.283 20.005 25.404 1.00 68.56 105 VAL A CA 1
ATOM 797 C C . VAL A 1 105 ? -15.032 20.076 23.888 1.00 68.56 105 VAL A C 1
ATOM 799 O O . VAL A 1 105 ? -15.852 20.612 23.149 1.00 68.56 105 VAL A O 1
ATOM 802 N N . PHE A 1 106 ? -13.912 19.519 23.413 1.00 70.88 106 PHE A N 1
ATOM 803 C CA . PHE A 1 106 ? -13.528 19.503 22.004 1.00 70.88 106 PHE A CA 1
ATOM 804 C C . PHE A 1 106 ? -13.183 18.082 21.546 1.00 70.88 106 PHE A C 1
ATOM 806 O O . PHE A 1 106 ? -12.186 17.506 21.990 1.00 70.88 106 PHE A O 1
ATOM 813 N N . ARG A 1 107 ? -14.001 17.524 20.645 1.00 74.75 107 ARG A N 1
ATOM 814 C CA . ARG A 1 107 ? -13.837 16.167 20.107 1.00 74.75 107 ARG A CA 1
ATOM 815 C C . ARG A 1 107 ? -13.308 16.235 18.678 1.00 74.75 107 ARG A C 1
ATOM 817 O O . ARG A 1 107 ? -14.037 16.599 17.758 1.00 74.75 107 ARG A O 1
ATOM 824 N N . TRP A 1 108 ? -12.059 15.826 18.462 1.00 74.62 108 TRP A N 1
ATOM 825 C CA . TRP A 1 108 ? -11.445 15.829 17.123 1.00 74.62 108 TRP A CA 1
ATOM 826 C C . TRP A 1 108 ? -12.201 14.954 16.123 1.00 74.62 108 TRP A C 1
ATOM 828 O O . TRP A 1 108 ? -12.238 15.261 14.932 1.00 74.62 108 TRP A O 1
ATOM 838 N N . ARG A 1 109 ? -12.851 13.894 16.613 1.00 72.56 109 ARG A N 1
ATOM 839 C CA . ARG A 1 109 ? -13.663 12.991 15.793 1.00 72.56 109 ARG A CA 1
ATOM 840 C C . ARG A 1 109 ? -14.860 13.682 15.140 1.00 72.56 109 ARG A C 1
ATOM 842 O O . ARG A 1 109 ? -15.289 13.241 14.085 1.00 72.56 109 ARG A O 1
ATOM 849 N N . ASP A 1 110 ? -15.369 14.771 15.712 1.00 78.25 110 ASP A N 1
ATOM 850 C CA . ASP A 1 110 ? -16.491 15.503 15.113 1.00 78.25 110 ASP A CA 1
ATOM 851 C C . ASP A 1 110 ? -16.045 16.270 13.852 1.00 78.25 110 ASP A C 1
ATOM 853 O O . ASP A 1 110 ? -16.842 16.502 12.946 1.00 78.25 110 ASP A O 1
ATOM 857 N N . MET A 1 111 ? -14.752 16.604 13.751 1.00 79.75 111 MET A N 1
ATOM 858 C CA . MET A 1 111 ? -14.142 17.206 12.557 1.00 79.75 111 MET A CA 1
ATOM 859 C C . MET A 1 111 ? -13.558 16.157 11.603 1.00 79.75 111 MET A C 1
ATOM 861 O O . MET A 1 111 ? -13.613 16.324 10.386 1.00 79.75 111 MET A O 1
ATOM 865 N N . PHE A 1 112 ? -13.010 15.068 12.146 1.00 82.12 112 PHE A N 1
ATOM 866 C CA . PHE A 1 112 ? -12.385 13.978 11.400 1.00 82.12 112 PHE A CA 1
ATOM 867 C C . PHE A 1 112 ? -13.107 12.660 11.679 1.00 82.12 112 PHE A C 1
ATOM 869 O O . PHE A 1 112 ? -12.571 11.757 12.314 1.00 82.12 112 PHE A O 1
ATOM 876 N N . VAL A 1 113 ? -14.343 12.545 11.193 1.00 84.06 113 VAL A N 1
ATOM 877 C CA . VAL A 1 113 ? -15.227 11.396 11.477 1.00 84.06 113 VAL A CA 1
ATOM 878 C C . VAL A 1 113 ? -14.608 10.058 11.059 1.00 84.06 113 VAL A C 1
ATOM 880 O O . VAL A 1 113 ? -14.809 9.049 11.726 1.00 84.06 113 VAL A O 1
ATOM 883 N N . ASN A 1 114 ? -13.801 10.066 9.997 1.00 89.75 114 ASN A N 1
ATOM 884 C CA . ASN A 1 114 ? -13.138 8.878 9.453 1.00 89.75 114 ASN A CA 1
ATOM 885 C C . ASN A 1 114 ? -11.835 8.504 10.177 1.00 89.75 114 ASN A C 1
ATOM 887 O O . ASN A 1 114 ? -11.184 7.524 9.821 1.00 89.75 114 ASN A O 1
ATOM 891 N N . PHE A 1 115 ? -11.397 9.302 11.152 1.00 89.50 115 PHE A N 1
ATOM 892 C CA . PHE A 1 115 ? -10.224 8.980 11.956 1.00 89.50 115 PHE A CA 1
ATOM 893 C C . PHE A 1 115 ? -10.691 8.059 13.073 1.00 89.50 115 PHE A C 1
ATOM 895 O O . PHE A 1 115 ? -11.085 8.510 14.146 1.00 89.50 115 PHE A O 1
ATOM 902 N N . SER A 1 116 ? -10.718 6.763 12.784 1.00 89.12 116 SER A N 1
ATOM 903 C CA . SER A 1 116 ? -11.278 5.750 13.673 1.00 89.12 116 SER A CA 1
ATOM 904 C C . SER A 1 116 ? -10.196 4.807 14.219 1.00 89.12 116 SER A C 1
ATOM 906 O O . SER A 1 116 ? -9.174 4.578 13.562 1.00 89.12 116 SER A O 1
ATOM 908 N N . PRO A 1 117 ? -10.421 4.192 15.396 1.00 89.88 117 PRO A N 1
ATOM 909 C CA . PRO A 1 117 ? -9.570 3.104 15.880 1.00 89.88 117 PRO A CA 1
ATOM 910 C C . PRO A 1 117 ? -9.521 1.918 14.905 1.00 89.88 117 PRO A C 1
ATOM 912 O O . PRO A 1 117 ? -8.480 1.290 14.738 1.00 89.88 117 PRO A O 1
ATOM 915 N N . THR A 1 118 ? -10.623 1.650 14.200 1.00 91.62 118 THR A N 1
ATOM 916 C CA . THR A 1 118 ? -10.708 0.595 13.183 1.00 91.62 118 THR A CA 1
ATOM 917 C C . THR A 1 118 ? -9.755 0.853 12.018 1.00 91.62 118 THR A C 1
ATOM 919 O O . THR A 1 118 ? -9.125 -0.078 11.520 1.00 91.62 118 THR A O 1
ATOM 922 N N . LEU A 1 119 ? -9.566 2.110 11.608 1.00 92.50 119 LEU A N 1
ATOM 923 C CA . LEU A 1 119 ? -8.579 2.446 10.584 1.00 92.50 119 LEU A CA 1
ATOM 924 C C . LEU A 1 119 ? -7.145 2.146 11.046 1.00 92.50 119 LEU A C 1
ATOM 926 O O . LEU A 1 119 ? -6.349 1.637 10.255 1.00 92.50 119 LEU A O 1
ATOM 930 N N . VAL A 1 120 ? -6.818 2.410 12.316 1.00 94.62 120 VAL A N 1
ATOM 931 C CA . VAL A 1 120 ? -5.517 2.036 12.901 1.00 94.62 120 VAL A CA 1
ATOM 932 C C . VAL A 1 120 ? -5.349 0.521 12.894 1.00 94.62 120 VAL A C 1
ATOM 934 O O . VAL A 1 120 ? -4.294 0.034 12.493 1.00 94.62 120 VAL A O 1
ATOM 937 N N . GLU A 1 121 ? -6.382 -0.234 13.260 1.00 93.75 121 GLU A N 1
ATOM 938 C CA . GLU A 1 121 ? -6.362 -1.698 13.217 1.00 93.75 121 GLU A CA 1
ATOM 939 C C . GLU A 1 121 ? -6.098 -2.221 11.796 1.00 93.75 121 GLU A C 1
ATOM 941 O O . GLU A 1 121 ? -5.222 -3.063 11.601 1.00 93.75 121 GLU A O 1
ATOM 946 N N . ILE A 1 122 ? -6.763 -1.659 10.782 1.00 93.31 122 ILE A N 1
ATOM 947 C CA . ILE A 1 122 ? -6.544 -2.027 9.376 1.00 93.31 122 ILE A CA 1
ATOM 948 C C . ILE A 1 122 ? -5.106 -1.713 8.943 1.00 93.31 122 ILE A C 1
ATOM 950 O O . ILE A 1 122 ? -4.434 -2.572 8.371 1.00 93.31 122 ILE A O 1
ATOM 954 N N . LEU A 1 123 ? -4.612 -0.504 9.227 1.00 94.25 123 LEU A N 1
ATOM 955 C CA . LEU A 1 123 ? -3.256 -0.085 8.851 1.00 94.25 123 LEU A CA 1
ATOM 956 C C . LEU A 1 123 ? -2.159 -0.838 9.623 1.00 94.25 123 LEU A C 1
ATOM 958 O O . LEU A 1 123 ? -1.028 -0.919 9.153 1.00 94.25 123 LEU A O 1
ATOM 962 N N . THR A 1 124 ? -2.479 -1.399 10.788 1.00 95.38 124 THR A N 1
ATOM 963 C CA . THR A 1 124 ? -1.568 -2.221 11.602 1.00 95.38 124 THR A CA 1
ATOM 964 C C . THR A 1 124 ? -1.780 -3.723 11.411 1.00 95.38 124 THR A C 1
ATOM 966 O O . THR A 1 124 ? -1.156 -4.522 12.111 1.00 95.38 124 THR A O 1
ATOM 969 N N . PHE A 1 125 ? -2.633 -4.124 10.463 1.00 93.44 125 PHE A N 1
ATOM 970 C CA . PHE A 1 125 ? -2.991 -5.522 10.191 1.00 93.44 125 PHE A CA 1
ATOM 971 C C . PHE A 1 125 ? -3.529 -6.276 11.421 1.00 93.44 125 PHE A C 1
ATOM 973 O O . PHE A 1 125 ? -3.317 -7.482 11.559 1.00 93.44 125 PHE A O 1
ATOM 980 N N . GLY A 1 126 ? -4.170 -5.565 12.351 1.00 93.12 126 GLY A N 1
ATOM 981 C CA . GLY A 1 126 ? -4.671 -6.116 13.612 1.00 93.12 126 GLY A CA 1
ATOM 982 C C . GLY A 1 126 ? -3.581 -6.539 14.604 1.00 93.12 126 GLY A C 1
ATOM 983 O O . GLY A 1 126 ? -3.888 -7.154 15.619 1.00 93.12 126 GLY A O 1
ATOM 984 N N . GLN A 1 127 ? -2.306 -6.226 14.343 1.00 94.00 127 GLN A N 1
ATOM 985 C CA . GLN A 1 127 ? -1.169 -6.644 15.182 1.00 94.00 127 GLN A CA 1
ATOM 986 C C . GLN A 1 127 ? -0.800 -5.613 16.267 1.00 94.00 127 GLN A C 1
ATOM 988 O O . GLN A 1 127 ? 0.220 -5.750 16.947 1.00 94.00 127 GLN A O 1
ATOM 993 N N . GLY A 1 128 ? -1.601 -4.553 16.415 1.00 93.12 128 GLY A N 1
ATOM 994 C CA . GLY A 1 128 ? -1.302 -3.415 17.283 1.00 93.12 128 GLY A CA 1
ATOM 995 C C . GLY A 1 128 ? -0.132 -2.563 16.774 1.00 93.12 128 GLY A C 1
ATOM 996 O O . GLY A 1 128 ? 0.475 -2.843 15.743 1.00 93.12 128 GLY A O 1
ATOM 997 N N . LEU A 1 129 ? 0.210 -1.496 17.498 1.00 93.56 129 LEU A N 1
ATOM 998 C CA . LEU A 1 129 ? 1.184 -0.502 17.021 1.00 93.56 129 LEU A CA 1
ATOM 999 C C . LEU A 1 129 ? 2.619 -1.043 16.931 1.00 93.56 129 LEU A C 1
ATOM 1001 O O . LEU A 1 129 ? 3.317 -0.772 15.957 1.00 93.56 129 LEU A O 1
ATOM 1005 N N . ALA A 1 130 ? 3.055 -1.823 17.927 1.00 93.75 130 ALA A N 1
ATOM 1006 C CA . ALA A 1 130 ? 4.446 -2.270 18.039 1.00 93.75 130 ALA A CA 1
ATOM 1007 C C . ALA A 1 130 ? 4.879 -3.181 16.878 1.00 93.75 130 ALA A C 1
ATOM 1009 O O . ALA A 1 130 ? 5.974 -3.017 16.345 1.00 93.75 130 ALA A O 1
ATOM 1010 N N . LEU A 1 131 ? 4.015 -4.118 16.472 1.00 95.25 131 LEU A N 1
ATOM 1011 C CA . LEU A 1 131 ? 4.266 -5.013 15.338 1.00 95.25 131 LEU A CA 1
ATOM 1012 C C . LEU A 1 131 ? 3.673 -4.478 14.030 1.00 95.25 131 LEU A C 1
ATOM 1014 O O . LEU A 1 131 ? 4.259 -4.671 12.967 1.00 95.25 131 LEU A O 1
ATOM 1018 N N . GLY A 1 132 ? 2.550 -3.765 14.085 1.00 95.50 132 GLY A N 1
ATOM 1019 C CA . GLY A 1 132 ? 1.870 -3.250 12.902 1.00 95.50 132 GLY A CA 1
ATOM 1020 C C . GLY A 1 132 ? 2.647 -2.170 12.157 1.00 95.50 132 GLY A C 1
ATOM 1021 O O . GLY A 1 132 ? 2.686 -2.199 10.931 1.00 95.50 132 GLY A O 1
ATOM 1022 N N . ILE A 1 133 ? 3.324 -1.256 12.863 1.00 96.44 133 ILE A N 1
ATOM 1023 C CA . ILE A 1 133 ? 4.156 -0.215 12.236 1.00 96.44 133 ILE A CA 1
ATOM 1024 C C . ILE A 1 133 ? 5.276 -0.817 11.367 1.00 96.44 133 ILE A C 1
ATOM 1026 O O . ILE A 1 133 ? 5.330 -0.492 10.178 1.00 96.44 133 ILE A O 1
ATOM 1030 N N . PRO A 1 134 ? 6.164 -1.692 11.886 1.00 97.56 134 PRO A N 1
ATOM 1031 C CA . PRO A 1 134 ? 7.211 -2.280 11.055 1.00 97.56 134 PRO A CA 1
ATOM 1032 C C . PRO A 1 134 ? 6.633 -3.154 9.936 1.00 97.56 134 PRO A C 1
ATOM 1034 O O . PRO A 1 134 ? 7.159 -3.121 8.823 1.00 97.56 134 PRO A O 1
ATOM 1037 N N . LEU A 1 135 ? 5.526 -3.868 10.176 1.00 97.19 135 LEU A N 1
ATOM 1038 C CA . LEU A 1 135 ? 4.835 -4.620 9.124 1.00 97.19 135 LEU A CA 1
ATOM 1039 C C . LEU A 1 135 ? 4.322 -3.712 8.004 1.00 97.19 135 LEU A C 1
ATOM 1041 O O . LEU A 1 135 ? 4.503 -4.044 6.836 1.00 97.19 135 LEU A O 1
ATOM 1045 N N . LEU A 1 136 ? 3.749 -2.554 8.329 1.00 96.50 136 LEU A N 1
ATOM 1046 C CA . LEU A 1 136 ? 3.275 -1.584 7.342 1.00 96.50 136 LEU A CA 1
ATOM 1047 C C . LEU A 1 136 ? 4.425 -1.017 6.514 1.00 96.50 136 LEU A C 1
ATOM 1049 O O . LEU A 1 136 ? 4.319 -0.921 5.293 1.00 96.50 136 LEU A O 1
ATOM 1053 N N . VAL A 1 137 ? 5.544 -0.689 7.156 1.00 97.69 137 VAL A N 1
ATOM 1054 C CA . VAL A 1 137 ? 6.753 -0.213 6.471 1.00 97.69 137 VAL A CA 1
ATOM 1055 C C . VAL A 1 137 ? 7.269 -1.269 5.488 1.00 97.69 137 VAL A C 1
ATOM 1057 O O . VAL A 1 137 ? 7.496 -0.962 4.316 1.00 97.69 137 VAL A O 1
ATOM 1060 N N . ILE A 1 138 ? 7.392 -2.524 5.932 1.00 97.69 138 ILE A N 1
ATOM 1061 C CA . ILE A 1 138 ? 7.811 -3.647 5.078 1.00 97.69 138 ILE A CA 1
ATOM 1062 C C . ILE A 1 138 ? 6.805 -3.864 3.944 1.00 97.69 138 ILE A C 1
ATOM 1064 O O . ILE A 1 138 ? 7.202 -4.023 2.791 1.00 97.69 138 ILE A O 1
ATOM 1068 N N . PHE A 1 139 ? 5.507 -3.819 4.239 1.00 96.81 139 PHE A N 1
ATOM 1069 C CA . PHE A 1 139 ? 4.448 -3.969 3.248 1.00 96.81 139 PHE A CA 1
ATOM 1070 C C . PHE A 1 139 ? 4.564 -2.919 2.139 1.00 96.81 139 PHE A C 1
ATOM 1072 O O . PHE A 1 139 ? 4.583 -3.263 0.959 1.00 96.81 139 PHE A O 1
ATOM 1079 N N . PHE A 1 140 ? 4.729 -1.647 2.497 1.00 97.75 140 PHE A N 1
ATOM 1080 C CA . PHE A 1 140 ? 4.923 -0.566 1.533 1.00 97.75 140 PHE A CA 1
ATOM 1081 C C . PHE A 1 140 ? 6.213 -0.718 0.716 1.00 97.75 140 PHE A C 1
ATOM 1083 O O . PHE A 1 140 ? 6.212 -0.441 -0.486 1.00 97.75 140 PHE A O 1
ATOM 1090 N N . ALA A 1 141 ? 7.293 -1.208 1.328 1.00 97.25 141 ALA A N 1
ATOM 1091 C CA . ALA A 1 141 ? 8.537 -1.533 0.633 1.00 97.25 141 ALA A CA 1
ATOM 1092 C C . ALA A 1 141 ? 8.326 -2.623 -0.433 1.00 97.25 141 ALA A C 1
ATOM 1094 O O . ALA A 1 141 ? 8.759 -2.470 -1.578 1.00 97.25 141 ALA A O 1
ATOM 1095 N N . LEU A 1 142 ? 7.603 -3.692 -0.076 1.00 97.38 142 LEU A N 1
ATOM 1096 C CA . LEU A 1 142 ? 7.235 -4.775 -0.991 1.00 97.38 142 LEU A CA 1
ATOM 1097 C C . LEU A 1 142 ? 6.323 -4.275 -2.115 1.00 97.38 142 LEU A C 1
ATOM 1099 O O . LEU A 1 142 ? 6.541 -4.620 -3.273 1.00 97.38 142 LEU A O 1
ATOM 1103 N N . MET A 1 143 ? 5.350 -3.417 -1.808 1.00 97.06 143 MET A N 1
ATOM 1104 C CA . MET A 1 143 ? 4.488 -2.798 -2.820 1.00 97.06 143 MET A CA 1
ATOM 1105 C C . MET A 1 143 ? 5.279 -1.894 -3.778 1.00 97.06 143 MET A C 1
ATOM 1107 O O . MET A 1 143 ? 5.031 -1.910 -4.984 1.00 97.06 143 MET A O 1
ATOM 1111 N N . GLY A 1 144 ? 6.277 -1.163 -3.275 1.00 96.25 144 GLY A N 1
ATOM 1112 C CA . GLY A 1 144 ? 7.212 -0.399 -4.105 1.00 96.25 144 GLY A CA 1
ATOM 1113 C C . GLY A 1 144 ? 8.034 -1.293 -5.038 1.00 96.25 144 GLY A C 1
ATOM 1114 O O . GLY A 1 144 ? 8.170 -0.996 -6.228 1.00 96.25 144 GLY A O 1
ATOM 1115 N N . ALA A 1 145 ? 8.519 -2.429 -4.530 1.00 96.06 145 ALA A N 1
ATOM 1116 C CA . ALA A 1 145 ? 9.207 -3.439 -5.333 1.00 96.06 145 ALA A CA 1
ATOM 1117 C C . ALA A 1 145 ? 8.290 -4.038 -6.415 1.00 96.06 145 ALA A C 1
ATOM 1119 O O . ALA A 1 145 ? 8.693 -4.150 -7.572 1.00 96.06 145 ALA A O 1
ATOM 1120 N N . LEU A 1 146 ? 7.040 -4.362 -6.069 1.00 96.00 146 LEU A N 1
ATOM 1121 C CA . LEU A 1 146 ? 6.037 -4.855 -7.019 1.00 96.00 146 LEU A CA 1
ATOM 1122 C C . LEU A 1 146 ? 5.737 -3.828 -8.118 1.00 96.00 146 LEU A C 1
ATOM 1124 O O . LEU A 1 146 ? 5.655 -4.197 -9.289 1.00 96.00 146 LEU A O 1
ATOM 1128 N N . GLY A 1 147 ? 5.649 -2.541 -7.770 1.00 94.50 147 GLY A N 1
ATOM 1129 C CA . GLY A 1 147 ? 5.510 -1.461 -8.750 1.00 94.50 147 GLY A CA 1
ATOM 1130 C C . GLY A 1 147 ? 6.671 -1.418 -9.752 1.00 94.50 147 GLY A C 1
ATOM 1131 O O . GLY A 1 147 ? 6.452 -1.273 -10.954 1.00 94.50 147 GLY A O 1
ATOM 1132 N N . ALA A 1 148 ? 7.909 -1.625 -9.294 1.00 93.88 148 ALA A N 1
ATOM 1133 C CA . ALA A 1 148 ? 9.069 -1.724 -10.185 1.00 93.88 148 ALA A CA 1
ATOM 1134 C C . ALA A 1 148 ? 9.042 -2.977 -11.063 1.00 93.88 148 ALA A C 1
ATOM 1136 O O . ALA A 1 148 ? 9.303 -2.894 -12.266 1.00 93.88 148 ALA A O 1
ATOM 1137 N N . ALA A 1 149 ? 8.688 -4.124 -10.478 1.00 93.88 149 ALA A N 1
ATOM 1138 C CA . ALA A 1 149 ? 8.539 -5.387 -11.195 1.00 93.88 149 ALA A CA 1
ATOM 1139 C C . ALA A 1 149 ? 7.558 -5.238 -12.367 1.00 93.88 149 ALA A C 1
ATOM 1141 O O . ALA A 1 149 ? 7.833 -5.668 -13.486 1.00 93.88 149 ALA A O 1
ATOM 1142 N N . PHE A 1 150 ? 6.446 -4.542 -12.129 1.00 94.06 150 PHE A N 1
ATOM 1143 C CA . PHE A 1 150 ? 5.421 -4.279 -13.131 1.00 94.06 150 PHE A CA 1
ATOM 1144 C C . PHE A 1 150 ? 5.926 -3.444 -14.325 1.00 94.06 150 PHE A C 1
ATOM 1146 O O . PHE A 1 150 ? 5.524 -3.665 -15.474 1.00 94.06 150 PHE A O 1
ATOM 1153 N N . VAL A 1 151 ? 6.857 -2.516 -14.085 1.00 91.88 151 VAL A N 1
ATOM 1154 C CA . VAL A 1 151 ? 7.502 -1.699 -15.132 1.00 91.88 151 VAL A CA 1
ATOM 1155 C C . VAL A 1 151 ? 8.559 -2.486 -15.917 1.00 91.88 151 VAL A C 1
ATOM 1157 O O . VAL A 1 151 ? 8.814 -2.179 -17.086 1.00 91.88 151 VAL A O 1
ATOM 1160 N N . LEU A 1 152 ? 9.143 -3.527 -15.323 1.00 90.19 152 LEU A N 1
ATOM 1161 C CA . LEU A 1 152 ? 10.080 -4.425 -16.009 1.00 90.19 152 LEU A CA 1
ATOM 1162 C C . LEU A 1 152 ? 9.394 -5.484 -16.871 1.00 90.19 152 LEU A C 1
ATOM 1164 O O . LEU A 1 152 ? 10.035 -6.046 -17.757 1.00 90.19 152 LEU A O 1
ATOM 1168 N N . LEU A 1 153 ? 8.109 -5.759 -16.638 1.00 91.75 153 LEU A N 1
ATOM 1169 C CA . LEU A 1 153 ? 7.380 -6.746 -17.427 1.00 91.75 153 LEU A CA 1
ATOM 1170 C C . LEU A 1 153 ? 7.302 -6.349 -18.913 1.00 91.75 153 LEU A C 1
ATOM 1172 O O . LEU A 1 153 ? 7.076 -5.172 -19.217 1.00 91.75 153 LEU A O 1
ATOM 1176 N N . PRO A 1 154 ? 7.405 -7.330 -19.834 1.00 92.00 154 PRO A N 1
ATOM 1177 C CA . PRO A 1 154 ? 7.074 -7.149 -21.242 1.00 92.00 154 PRO A CA 1
ATOM 1178 C C . PRO A 1 154 ? 5.661 -6.587 -21.421 1.00 92.00 154 PRO A C 1
ATOM 1180 O O . PRO A 1 154 ? 4.738 -6.994 -20.710 1.00 92.00 154 PRO A O 1
ATOM 1183 N N . ASP A 1 155 ? 5.462 -5.731 -22.425 1.00 92.00 155 ASP A N 1
ATOM 1184 C CA . ASP A 1 155 ? 4.185 -5.029 -22.638 1.00 92.00 155 ASP A CA 1
ATOM 1185 C C . ASP A 1 155 ? 2.988 -5.985 -22.765 1.00 92.00 155 ASP A C 1
ATOM 1187 O O . ASP A 1 155 ? 1.909 -5.698 -22.252 1.00 92.00 155 ASP A O 1
ATOM 1191 N N . ARG A 1 156 ? 3.192 -7.173 -23.356 1.00 92.56 156 ARG A N 1
ATOM 1192 C CA . ARG A 1 156 ? 2.162 -8.223 -23.453 1.00 92.56 156 ARG A CA 1
ATOM 1193 C C . ARG A 1 156 ? 1.658 -8.676 -22.079 1.00 92.56 156 ARG A C 1
ATOM 1195 O O . ARG A 1 156 ? 0.452 -8.752 -21.870 1.00 92.56 156 ARG A O 1
ATOM 1202 N N . LEU A 1 157 ? 2.575 -8.954 -21.147 1.00 92.88 157 LEU A N 1
ATOM 1203 C CA . LEU A 1 157 ? 2.227 -9.386 -19.790 1.00 92.88 157 LEU A CA 1
ATOM 1204 C C . LEU A 1 157 ? 1.635 -8.236 -18.982 1.00 92.88 157 LEU A C 1
ATOM 1206 O O . LEU A 1 157 ? 0.687 -8.446 -18.232 1.00 92.88 157 LEU A O 1
ATOM 1210 N N . ARG A 1 158 ? 2.141 -7.013 -19.170 1.00 91.81 158 ARG A N 1
ATOM 1211 C CA . ARG A 1 158 ? 1.588 -5.835 -18.501 1.00 91.81 158 ARG A CA 1
ATOM 1212 C C . ARG A 1 158 ? 0.125 -5.610 -18.882 1.00 91.81 158 ARG A C 1
ATOM 1214 O O . ARG A 1 158 ? -0.704 -5.449 -17.995 1.00 91.81 158 ARG A O 1
ATOM 1221 N N . ILE A 1 159 ? -0.197 -5.632 -20.176 1.00 92.50 159 ILE A N 1
ATOM 1222 C CA . ILE A 1 159 ? -1.575 -5.454 -20.658 1.00 92.50 159 ILE A CA 1
ATOM 1223 C C . ILE A 1 159 ? -2.472 -6.592 -20.158 1.00 92.50 159 ILE A C 1
ATOM 1225 O O . ILE A 1 159 ? -3.579 -6.326 -19.695 1.00 92.50 159 ILE A O 1
ATOM 1229 N N . ALA A 1 160 ? -1.991 -7.840 -20.189 1.00 93.19 160 ALA A N 1
ATOM 1230 C CA . ALA A 1 160 ? -2.735 -8.980 -19.657 1.00 93.19 160 ALA A CA 1
ATOM 1231 C C . ALA A 1 160 ? -3.059 -8.812 -18.162 1.00 93.19 160 ALA A C 1
ATOM 1233 O O . ALA A 1 160 ? -4.209 -8.988 -17.769 1.00 93.19 160 ALA A O 1
ATOM 1234 N N . LEU A 1 161 ? -2.084 -8.395 -17.345 1.00 92.25 161 LEU A N 1
ATOM 1235 C CA . LEU A 1 161 ? -2.294 -8.138 -15.917 1.00 92.25 161 LEU A CA 1
ATOM 1236 C C . LEU A 1 161 ? -3.247 -6.968 -15.662 1.00 92.25 161 LEU A C 1
ATOM 1238 O O . LEU A 1 161 ? -4.094 -7.076 -14.784 1.00 92.25 161 LEU A O 1
ATOM 1242 N N . ILE A 1 162 ? -3.141 -5.869 -16.419 1.00 92.75 162 ILE A N 1
ATOM 1243 C CA . ILE A 1 162 ? -4.065 -4.729 -16.288 1.00 92.75 162 ILE A CA 1
ATOM 1244 C C . ILE A 1 162 ? -5.487 -5.171 -16.604 1.00 92.75 162 ILE A C 1
ATOM 1246 O O . ILE A 1 162 ? -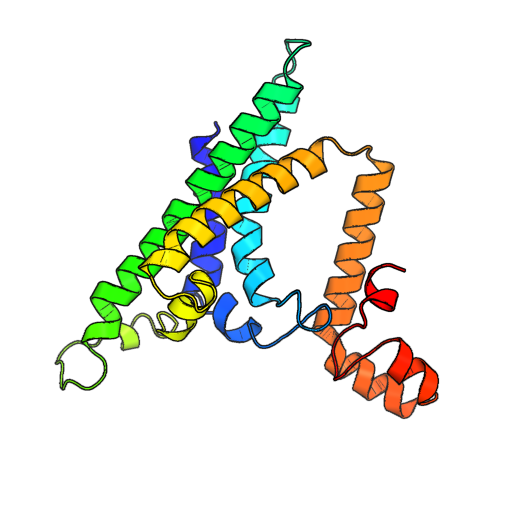6.397 -4.870 -15.839 1.00 92.75 162 ILE A O 1
ATOM 1250 N N . ASN A 1 163 ? -5.677 -5.899 -17.705 1.00 93.19 163 ASN A N 1
ATOM 1251 C CA . ASN A 1 163 ? -6.995 -6.366 -18.116 1.00 93.19 163 ASN A CA 1
ATOM 1252 C C . ASN A 1 163 ? -7.568 -7.361 -17.105 1.00 93.19 163 ASN A C 1
ATOM 1254 O O . ASN A 1 163 ? -8.716 -7.204 -16.701 1.00 93.19 163 ASN A O 1
ATOM 1258 N N . GLY A 1 164 ? -6.771 -8.335 -16.656 1.00 89.62 164 GLY A N 1
ATOM 1259 C CA . GLY A 1 164 ? -7.182 -9.288 -15.626 1.00 89.62 164 GLY A CA 1
ATOM 1260 C C . GLY A 1 164 ? -7.563 -8.578 -14.329 1.00 89.62 164 GLY A C 1
ATOM 1261 O O . GLY A 1 164 ? -8.656 -8.773 -13.816 1.00 89.62 164 GLY A O 1
ATOM 1262 N N . PHE A 1 165 ? -6.721 -7.662 -13.847 1.00 89.12 165 PHE A N 1
ATOM 1263 C CA . PHE A 1 165 ? -7.010 -6.887 -12.642 1.00 89.12 165 PHE A CA 1
ATOM 1264 C C . PHE A 1 165 ? -8.247 -5.993 -12.800 1.00 89.12 165 PHE A C 1
ATOM 1266 O O . PHE A 1 165 ? -9.054 -5.911 -11.880 1.00 89.12 165 PHE A O 1
ATOM 1273 N N . ALA A 1 166 ? -8.439 -5.363 -13.961 1.00 90.81 166 ALA A N 1
ATOM 1274 C CA . ALA A 1 166 ? -9.619 -4.551 -14.249 1.00 90.81 166 ALA A CA 1
ATOM 1275 C C . ALA A 1 166 ? -10.906 -5.390 -14.251 1.00 90.81 166 ALA A C 1
ATOM 1277 O O . ALA A 1 166 ? -11.905 -4.965 -13.670 1.00 90.81 166 ALA A O 1
ATOM 1278 N N . TRP A 1 167 ? -10.880 -6.589 -14.842 1.00 89.06 167 TRP A N 1
ATOM 1279 C CA . TRP A 1 167 ? -12.007 -7.522 -14.804 1.00 89.06 167 TRP A CA 1
ATOM 1280 C C . TRP A 1 167 ? -12.270 -8.044 -13.394 1.00 89.06 167 TRP A C 1
ATOM 1282 O O . TRP A 1 167 ? -13.410 -7.987 -12.936 1.00 89.06 167 TRP A O 1
ATOM 1292 N N . THR A 1 168 ? -11.235 -8.472 -12.671 1.00 87.44 168 THR A N 1
ATOM 1293 C CA . THR A 1 168 ? -11.365 -8.956 -11.290 1.00 87.44 168 THR A CA 1
ATOM 1294 C C . THR A 1 168 ? -11.886 -7.864 -10.362 1.00 87.44 168 THR A C 1
ATOM 1296 O O . THR A 1 168 ? -12.759 -8.133 -9.540 1.00 87.44 168 THR A O 1
ATOM 1299 N N . LEU A 1 169 ? -11.428 -6.618 -10.515 1.00 86.31 169 LEU A N 1
ATOM 1300 C CA . LEU A 1 169 ? -11.980 -5.484 -9.777 1.00 86.31 169 LEU A CA 1
ATOM 1301 C C . LEU A 1 169 ? -13.419 -5.184 -10.174 1.00 86.31 169 LEU A C 1
ATOM 1303 O O . LEU A 1 169 ? -14.252 -5.007 -9.292 1.00 86.31 169 LEU A O 1
ATOM 1307 N N . GLY A 1 170 ? -13.725 -5.136 -11.470 1.00 87.50 170 GLY A N 1
ATOM 1308 C CA . GLY A 1 170 ? -15.080 -4.875 -11.947 1.00 87.50 170 GLY A CA 1
ATOM 1309 C C . GLY A 1 170 ? -16.065 -5.907 -11.403 1.00 87.50 170 GLY A C 1
ATOM 1310 O O . GLY A 1 170 ? -17.031 -5.554 -10.730 1.00 87.50 170 GLY A O 1
ATOM 1311 N N . ILE A 1 171 ? -15.786 -7.192 -11.617 1.00 84.12 171 ILE A N 1
ATOM 1312 C CA . ILE A 1 171 ? -16.640 -8.283 -11.138 1.00 84.12 171 ILE A CA 1
ATOM 1313 C C . ILE A 1 171 ? -16.647 -8.330 -9.607 1.00 84.12 171 ILE A C 1
ATOM 1315 O O . ILE A 1 171 ? -17.707 -8.522 -9.024 1.00 84.12 171 ILE A O 1
ATOM 1319 N N . GLY A 1 172 ? -15.506 -8.118 -8.945 1.00 83.00 172 GLY A N 1
ATOM 1320 C CA . GLY A 1 172 ? -15.397 -8.135 -7.486 1.00 83.00 172 GLY A CA 1
ATOM 1321 C C . GLY A 1 172 ? -16.178 -7.008 -6.808 1.00 83.00 172 GLY A C 1
ATOM 1322 O O . GLY A 1 172 ? -16.881 -7.247 -5.832 1.00 83.00 172 GLY A O 1
ATOM 1323 N N . ILE A 1 173 ? -16.129 -5.787 -7.345 1.00 84.75 173 ILE A N 1
ATOM 1324 C CA . ILE A 1 173 ? -16.898 -4.640 -6.834 1.00 84.75 173 ILE A CA 1
ATOM 1325 C C . ILE A 1 173 ? -18.398 -4.882 -6.990 1.00 84.75 173 ILE A C 1
ATOM 1327 O O . ILE A 1 173 ? -19.180 -4.556 -6.092 1.00 84.75 173 ILE A O 1
ATOM 1331 N N . PHE A 1 174 ? -18.801 -5.459 -8.120 1.00 84.50 174 PHE A N 1
ATOM 1332 C CA . PHE A 1 174 ? -20.195 -5.770 -8.401 1.00 84.50 174 PHE A CA 1
ATOM 1333 C C . PHE A 1 174 ? -20.584 -7.189 -7.987 1.00 84.50 174 PHE A C 1
ATOM 1335 O O . PHE A 1 174 ? -21.676 -7.609 -8.354 1.00 84.50 174 PHE A O 1
ATOM 1342 N N . SER A 1 175 ? -19.769 -7.918 -7.217 1.00 81.31 175 SER A N 1
ATOM 1343 C CA . SER A 1 175 ? -19.969 -9.358 -6.997 1.00 81.31 175 SER A CA 1
ATOM 1344 C C . SER A 1 175 ? -21.338 -9.659 -6.404 1.00 81.31 175 SER A C 1
ATOM 1346 O O . SER A 1 175 ? -21.998 -10.599 -6.832 1.00 81.31 175 SER A O 1
ATOM 1348 N N . GLU A 1 176 ? -21.810 -8.825 -5.479 1.00 80.50 176 GLU A N 1
ATOM 1349 C CA . GLU A 1 176 ? -23.132 -8.955 -4.875 1.00 80.50 176 GLU A CA 1
ATOM 1350 C C . GLU A 1 176 ? -24.257 -8.755 -5.902 1.00 80.50 176 GLU A C 1
ATOM 1352 O O . GLU A 1 176 ? -25.150 -9.595 -6.000 1.00 80.50 176 GLU A O 1
ATOM 1357 N N . ASN A 1 177 ? -24.165 -7.715 -6.738 1.00 83.94 177 ASN A N 1
ATOM 1358 C CA . ASN A 1 177 ? -25.135 -7.449 -7.807 1.00 83.94 177 ASN A CA 1
ATOM 1359 C C . ASN A 1 177 ? -25.096 -8.537 -8.893 1.00 83.94 177 ASN A C 1
ATOM 1361 O O . ASN A 1 177 ? -26.132 -9.030 -9.331 1.00 83.94 177 ASN A O 1
ATOM 1365 N N . VAL A 1 178 ? -23.895 -8.946 -9.306 1.00 79.81 178 VAL A N 1
ATOM 1366 C CA . VAL A 1 178 ? -23.663 -9.990 -10.310 1.00 79.81 178 VAL A CA 1
ATOM 1367 C C . VAL A 1 178 ? -24.179 -11.333 -9.802 1.00 79.81 178 VAL A C 1
ATOM 1369 O O . VAL A 1 178 ? -24.877 -12.026 -10.535 1.00 79.81 178 VAL A O 1
ATOM 1372 N N . THR A 1 179 ? -23.924 -11.680 -8.539 1.00 76.25 179 THR A N 1
ATOM 1373 C CA . THR A 1 179 ? -24.457 -12.900 -7.912 1.00 76.25 179 THR A CA 1
ATOM 1374 C C . THR A 1 179 ? -25.981 -12.852 -7.852 1.00 76.25 179 THR A C 1
ATOM 1376 O O . THR A 1 179 ? -26.645 -13.837 -8.174 1.00 76.25 179 THR A O 1
ATOM 1379 N N . GLN A 1 180 ? -26.566 -11.707 -7.493 1.00 82.25 180 GLN A N 1
ATOM 1380 C CA . GLN A 1 180 ? -28.018 -11.549 -7.449 1.00 82.25 180 GLN A CA 1
ATOM 1381 C C . GLN A 1 180 ? -28.666 -11.728 -8.832 1.00 82.25 180 GLN A C 1
ATOM 1383 O O . GLN A 1 180 ? -29.693 -12.392 -8.935 1.00 82.25 180 GLN A O 1
ATOM 1388 N N . ILE A 1 181 ? -28.055 -11.211 -9.900 1.00 82.81 181 ILE A N 1
ATOM 1389 C CA . ILE A 1 181 ? -28.549 -11.403 -11.273 1.00 82.81 181 ILE A CA 1
ATOM 1390 C C . ILE A 1 181 ? -28.334 -12.855 -11.728 1.00 82.81 181 ILE A C 1
ATOM 1392 O O . ILE A 1 181 ? -29.241 -13.482 -12.273 1.00 82.81 181 ILE A O 1
ATOM 1396 N N . LEU A 1 182 ? -27.155 -13.429 -11.470 1.00 76.00 182 LEU A N 1
ATOM 1397 C CA . LEU A 1 182 ? -26.834 -14.798 -11.877 1.00 76.00 182 LEU A CA 1
ATOM 1398 C C . LEU A 1 182 ? -27.704 -15.831 -11.169 1.00 76.00 182 LEU A C 1
ATOM 1400 O O . LEU A 1 182 ? -28.111 -16.791 -11.805 1.00 76.00 182 LEU A O 1
ATOM 1404 N N . THR A 1 183 ? -28.057 -15.637 -9.898 1.00 76.00 183 THR A N 1
ATOM 1405 C CA . THR A 1 183 ? -28.983 -16.548 -9.194 1.00 76.00 183 THR A CA 1
ATOM 1406 C C . THR A 1 183 ? -30.385 -16.585 -9.806 1.00 76.00 183 THR A C 1
ATOM 1408 O O . THR A 1 183 ? -31.104 -17.556 -9.579 1.00 76.00 183 THR A O 1
ATOM 1411 N N . GLN A 1 184 ? -30.765 -15.582 -10.606 1.00 77.62 184 GLN A N 1
ATOM 1412 C CA . GLN A 1 184 ? -32.036 -15.555 -11.336 1.00 77.62 184 GLN A CA 1
ATOM 1413 C C . GLN A 1 184 ? -31.959 -16.222 -12.720 1.00 77.62 184 GLN A C 1
ATOM 1415 O O . GLN A 1 184 ? -32.993 -16.626 -13.245 1.00 77.62 184 GLN A O 1
ATOM 1420 N N . VAL A 1 185 ? -30.765 -16.335 -13.318 1.00 78.56 185 VAL A N 1
ATOM 1421 C CA . VAL A 1 185 ? -30.589 -16.730 -14.735 1.00 78.56 185 VAL A CA 1
ATOM 1422 C C . VAL A 1 185 ? -29.747 -18.001 -14.916 1.00 78.56 185 VAL A C 1
ATOM 1424 O O . VAL A 1 185 ? -29.948 -18.744 -15.873 1.00 78.56 185 VAL A O 1
ATOM 1427 N N . ALA A 1 186 ? -28.801 -18.271 -14.017 1.00 72.25 186 ALA A N 1
ATOM 1428 C CA . ALA A 1 186 ? -27.804 -19.328 -14.136 1.00 72.25 186 ALA A CA 1
ATOM 1429 C C . ALA A 1 186 ? -28.025 -20.466 -13.129 1.00 72.25 186 ALA A C 1
ATOM 1431 O O . ALA A 1 186 ? -28.604 -20.300 -12.055 1.00 72.25 186 ALA A O 1
ATOM 1432 N N . ASN A 1 187 ? -27.521 -21.648 -13.485 1.00 77.00 187 ASN A N 1
ATOM 1433 C CA . ASN A 1 187 ? -27.622 -22.845 -12.660 1.00 77.00 187 ASN A CA 1
ATOM 1434 C C . ASN A 1 187 ? -26.699 -22.746 -11.426 1.00 77.00 187 ASN A C 1
ATOM 1436 O O . ASN A 1 187 ? -25.592 -22.206 -11.519 1.00 77.00 187 ASN A O 1
ATOM 1440 N N . ARG A 1 188 ? -27.133 -23.276 -10.271 1.00 71.19 188 ARG A N 1
ATOM 1441 C CA . ARG A 1 188 ? -26.450 -23.094 -8.967 1.00 71.19 188 ARG A CA 1
ATOM 1442 C C . ARG A 1 188 ? -24.984 -23.547 -8.963 1.00 71.19 188 ARG A C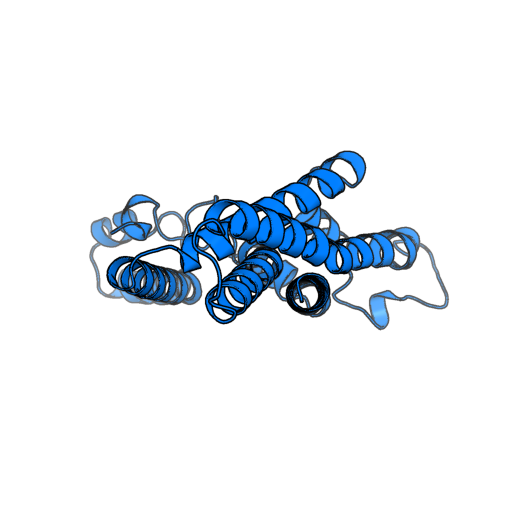 1
ATOM 1444 O O . ARG A 1 188 ? -24.173 -22.948 -8.261 1.00 71.19 188 ARG A O 1
ATOM 1451 N N . ASP A 1 189 ? -24.633 -24.543 -9.770 1.00 72.31 189 ASP A N 1
ATOM 1452 C CA . ASP A 1 189 ? -23.275 -25.098 -9.828 1.00 72.31 189 ASP A CA 1
ATOM 1453 C C . ASP A 1 189 ? -22.252 -24.120 -10.427 1.00 72.31 189 ASP A C 1
ATOM 1455 O O . ASP A 1 189 ? -21.127 -24.021 -9.940 1.00 72.31 189 ASP A O 1
ATOM 1459 N N . ILE A 1 190 ? -22.656 -23.325 -11.425 1.00 68.50 190 ILE A N 1
ATOM 1460 C CA . ILE A 1 190 ? -21.797 -22.301 -12.047 1.00 68.50 190 ILE A CA 1
ATOM 1461 C C . ILE A 1 190 ? -21.538 -21.158 -11.055 1.00 68.50 190 ILE A C 1
ATOM 1463 O O . ILE A 1 190 ? -20.429 -20.630 -10.971 1.00 68.50 190 ILE A O 1
ATOM 1467 N N . ILE A 1 191 ? -22.553 -20.805 -10.265 1.00 65.31 191 ILE A N 1
ATOM 1468 C CA . ILE A 1 191 ? -22.475 -19.731 -9.270 1.00 65.31 191 ILE A CA 1
ATOM 1469 C C . ILE A 1 191 ? -21.539 -20.125 -8.128 1.00 65.31 191 ILE A C 1
ATOM 1471 O O . ILE A 1 191 ? -20.696 -19.321 -7.749 1.00 65.31 191 ILE A O 1
ATOM 1475 N N . ASN A 1 192 ? -21.631 -21.361 -7.631 1.00 69.31 192 ASN A N 1
ATOM 1476 C CA . ASN A 1 192 ? -20.749 -21.862 -6.571 1.00 69.31 192 ASN A CA 1
ATOM 1477 C C . ASN A 1 192 ? -19.292 -22.028 -7.033 1.00 69.31 192 ASN A C 1
ATOM 1479 O O . ASN A 1 192 ? -18.371 -21.928 -6.223 1.00 69.31 192 ASN A O 1
ATOM 1483 N N . PHE A 1 193 ? -19.067 -22.280 -8.327 1.00 70.75 193 PHE A N 1
ATOM 1484 C CA . PHE A 1 193 ? -17.720 -22.321 -8.895 1.00 70.75 193 PHE A CA 1
ATOM 1485 C C . PHE A 1 193 ? -17.090 -20.920 -8.971 1.00 70.75 193 PHE A C 1
ATOM 1487 O O . PHE A 1 193 ? -15.940 -20.743 -8.561 1.00 70.75 193 PHE A O 1
ATOM 1494 N N . LEU A 1 194 ? -17.846 -19.925 -9.453 1.00 65.88 194 LEU A N 1
ATOM 1495 C CA . LEU A 1 194 ? -17.373 -18.546 -9.635 1.00 65.88 194 LEU A CA 1
ATOM 1496 C C . LEU A 1 194 ? -17.304 -17.747 -8.324 1.00 65.88 194 LEU A C 1
ATOM 1498 O O . LEU A 1 194 ? -16.360 -16.978 -8.126 1.00 65.88 194 LEU A O 1
ATOM 1502 N N . PHE A 1 195 ? -18.272 -17.936 -7.425 1.00 66.94 195 PHE A N 1
ATOM 1503 C CA . PHE A 1 195 ? -18.417 -17.160 -6.198 1.00 66.94 195 PHE A CA 1
ATOM 1504 C C . PHE A 1 195 ? -18.449 -18.052 -4.958 1.00 66.94 195 PHE A C 1
ATOM 1506 O O . PHE A 1 195 ? -19.296 -18.932 -4.815 1.00 66.94 195 PHE A O 1
ATOM 1513 N N . LEU A 1 196 ? -17.567 -17.757 -4.005 1.00 65.12 196 LEU A N 1
ATOM 1514 C CA . LEU A 1 196 ? -17.543 -18.374 -2.684 1.00 65.12 196 LEU A CA 1
ATOM 1515 C C . LEU A 1 196 ? -17.955 -17.295 -1.675 1.00 65.12 196 LEU A C 1
ATOM 1517 O O . LEU A 1 196 ? -17.284 -16.275 -1.535 1.00 65.12 196 LEU A O 1
ATOM 1521 N N . GLN A 1 197 ? -19.117 -17.468 -1.037 1.00 58.62 197 GLN A N 1
ATOM 1522 C CA . GLN A 1 197 ? -19.664 -16.524 -0.044 1.00 58.62 197 GLN A CA 1
ATOM 1523 C C . GLN A 1 197 ? -19.705 -15.051 -0.524 1.00 58.62 197 GLN A C 1
ATOM 1525 O O . GLN A 1 197 ? -19.338 -14.143 0.212 1.00 58.62 197 GLN A O 1
ATOM 1530 N N . LYS A 1 198 ? -20.177 -14.813 -1.760 1.00 58.75 198 LYS A N 1
ATOM 1531 C CA . LYS A 1 198 ? -20.268 -13.487 -2.425 1.00 58.75 198 LYS A CA 1
ATOM 1532 C C . LYS A 1 198 ? -18.931 -12.842 -2.834 1.00 58.75 198 LYS A C 1
ATOM 1534 O O . LYS A 1 198 ? -18.913 -11.683 -3.244 1.00 58.75 198 LYS A O 1
ATOM 1539 N N . THR A 1 199 ? -17.827 -13.579 -2.783 1.00 58.22 199 THR A N 1
ATOM 1540 C CA . THR A 1 199 ? -16.499 -13.135 -3.250 1.00 58.22 199 THR A CA 1
ATOM 1541 C C . THR A 1 199 ? -16.041 -14.007 -4.414 1.00 58.22 199 THR A C 1
ATOM 1543 O O . THR A 1 199 ? -16.506 -15.144 -4.523 1.00 58.22 199 THR A O 1
ATOM 1546 N N . LEU A 1 200 ? -15.165 -13.512 -5.300 1.00 63.94 200 LEU A N 1
ATOM 1547 C CA . LEU A 1 200 ? -14.609 -14.375 -6.347 1.00 63.94 200 LEU A CA 1
ATOM 1548 C C . LEU A 1 200 ? -13.802 -15.507 -5.712 1.00 63.94 200 LEU A C 1
ATOM 1550 O O . LEU A 1 200 ? -12.959 -15.282 -4.835 1.00 63.94 200 LEU A O 1
ATOM 1554 N N . ASN A 1 201 ? -14.043 -16.722 -6.194 1.00 74.50 201 ASN A N 1
ATOM 1555 C CA . ASN A 1 201 ? -13.247 -17.877 -5.818 1.00 74.50 201 ASN A CA 1
ATOM 1556 C C . ASN A 1 201 ? -11.830 -17.763 -6.416 1.00 74.50 201 ASN A C 1
ATOM 1558 O O . ASN A 1 201 ? -11.659 -17.279 -7.535 1.00 74.50 201 ASN A O 1
ATOM 1562 N N . ILE A 1 202 ? -10.810 -18.237 -5.696 1.00 70.69 202 ILE A N 1
ATOM 1563 C CA . ILE A 1 202 ? -9.392 -18.136 -6.096 1.00 70.69 202 ILE A CA 1
ATOM 1564 C C . ILE A 1 202 ? -9.131 -18.700 -7.510 1.00 70.69 202 ILE A C 1
ATOM 1566 O O . ILE A 1 202 ? -8.445 -18.029 -8.279 1.00 70.69 202 ILE A O 1
ATOM 1570 N N . PRO A 1 203 ? -9.688 -19.862 -7.915 1.00 70.94 203 PRO A N 1
ATOM 1571 C CA . PRO A 1 203 ? -9.494 -20.388 -9.266 1.00 70.94 203 PRO A CA 1
ATOM 1572 C C . PRO A 1 203 ? -10.122 -19.500 -10.345 1.00 70.94 203 PRO A C 1
ATOM 1574 O O . PRO A 1 203 ? -9.560 -19.364 -11.425 1.00 70.94 203 PRO A O 1
ATOM 1577 N N . ALA A 1 204 ? -11.264 -18.873 -10.049 1.00 64.06 204 ALA A N 1
ATOM 1578 C CA . ALA A 1 204 ? -11.956 -17.984 -10.978 1.00 64.06 204 ALA A CA 1
ATOM 1579 C C . ALA A 1 204 ? -11.245 -16.631 -11.136 1.00 64.06 204 ALA A C 1
ATOM 1581 O O . ALA A 1 204 ? -11.365 -16.006 -12.179 1.00 64.06 204 ALA A O 1
ATOM 1582 N N . ALA A 1 205 ? -10.492 -16.184 -10.126 1.00 64.38 205 ALA A N 1
ATOM 1583 C CA . ALA A 1 205 ? -9.753 -14.921 -10.171 1.00 64.38 205 ALA A CA 1
ATOM 1584 C C . ALA A 1 205 ? -8.459 -14.974 -11.012 1.00 64.38 205 ALA A C 1
ATOM 1586 O O . ALA A 1 205 ? -7.883 -13.924 -11.293 1.00 64.38 205 ALA A O 1
ATOM 1587 N N . ILE A 1 206 ? -7.972 -16.175 -11.352 1.00 67.62 206 ILE A N 1
ATOM 1588 C CA . ILE A 1 206 ? -6.707 -16.396 -12.081 1.00 67.62 206 ILE A CA 1
ATOM 1589 C C . ILE A 1 206 ? -6.952 -16.795 -13.554 1.00 67.62 206 ILE A C 1
ATOM 1591 O O . ILE A 1 206 ? -6.028 -16.709 -14.364 1.00 67.62 206 ILE A O 1
ATOM 1595 N N . LEU A 1 207 ? -8.172 -17.230 -13.892 1.00 59.03 207 LEU A N 1
ATOM 1596 C CA . LEU A 1 207 ? -8.614 -17.565 -15.254 1.00 59.03 207 LEU A CA 1
ATOM 1597 C C . LEU A 1 207 ? -8.889 -16.310 -16.091 1.00 59.03 207 LEU A C 1
ATOM 1599 O O . LEU A 1 207 ? -8.522 -16.337 -17.288 1.00 59.03 207 LEU A O 1
#

pLDDT: mean 85.5, std 11.47, range [48.88, 97.75]

Foldseek 3Di:
DLLVLLQVLLVQLLVCLLVQVLVVFQPQALEDNPRTPSVVSNLSSLLRSLQVQLVVVVVVDDDDPCLVVSLVSLLSSLLSSCVSVVVLLVCLVPQAVVPPPDPDPDHVCVVRVSSDPSSNCSQQVVPPDVNRSVVNSNSSSVSSNVSNVLVPDDPVVNVVVVVLVVVSCVCSVCLVVVLVVCVVPHDPVVSVQQDDPSHGYPVNSVD